Protein AF-A0A7J6RC20-F1 (afdb_monomer_lite)

Foldseek 3Di:
DDDDLPVNQDPPDPVSNLVCLVCLLVVLLPDQAAEDADELCQLLALSSLLSVLSNVVRDPLQRYAYEHPLVVVLVVLLVVLLVVLVVLVVVCVVVVDPVSLVVSVVSVVVS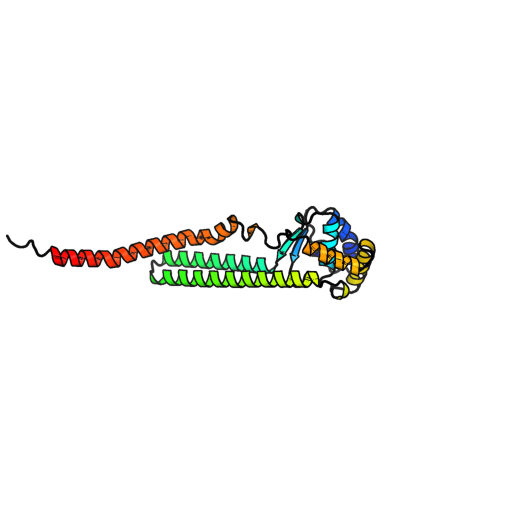VVVSVVSVVVVVVSVVSSLVCLQVRALVSHDYPDPVSSVSSQVVCCVPQVHSVSSSVSSSVSVVVSPVNPNPPCCCVPPVVVCVSCVVCVVSVVVVVVVVVVVVCCVPVVVVVVVVCVVPVPPPPDD

Secondary structure (DSSP, 8-state):
----HHHHS-SS-HHHHHHHHHHHHHHHHT-S-EEEEE-GGGGGBHHHHHHHHHHTTTS-GGGEEEEEHHHHHHHHHHHHHHHHHHHHHHHHHHHT-TTHHHHHHHHHHHHHHHHHHHHHH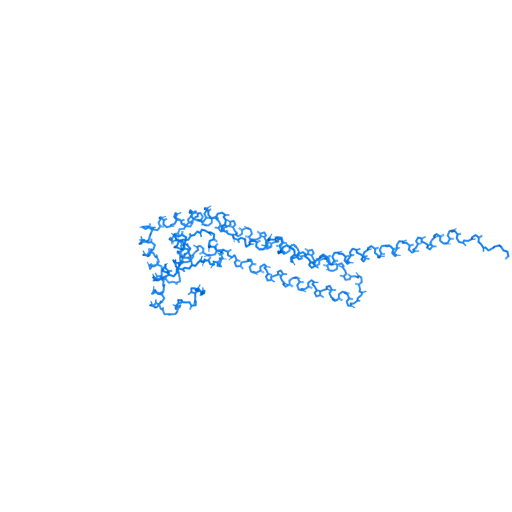HHHHHHHHHHHHTT--TTT-B-SSHHHHHHHHHHHHHHHSSHHHHHHHHHHHHHH-TTS-SS-TTTTSHHHHHHHHTTHHHHHHHHHHHHHHHHHHHHHHHHHHHHHHHHGGG----

Radius of gyration: 29.91 Å; chains: 1; bounding box: 82×34×93 Å

InterPro domains:
  IPR035897 Toll/interleukin-1 receptor homology (TIR) domain superfamily [G3DSA:3.40.50.10140] (5-91)
  IPR035897 Toll/interleukin-1 receptor homology (TIR) domain superfamily [SSF52200] (7-72)

Structure (mmCIF, N/CA/C/O backbone):
data_AF-A0A7J6RC20-F1
#
_entry.id   AF-A0A7J6RC20-F1
#
loop_
_atom_site.group_PDB
_atom_site.id
_atom_site.type_symbol
_atom_site.label_atom_id
_atom_site.label_alt_id
_atom_site.label_comp_id
_atom_site.label_asym_id
_atom_site.label_entity_id
_atom_site.label_seq_id
_atom_site.pdbx_PDB_ins_code
_atom_site.Cartn_x
_atom_site.Cartn_y
_atom_site.Cartn_z
_atom_site.occupancy
_atom_site.B_iso_or_equiv
_atom_site.auth_seq_id
_atom_site.auth_comp_id
_atom_site.auth_asym_id
_atom_site.auth_atom_id
_atom_site.pdbx_PDB_model_num
ATOM 1 N N . MET A 1 1 ? -0.520 -18.921 -6.380 1.00 72.94 1 MET A N 1
ATOM 2 C CA . MET A 1 1 ? 0.912 -18.735 -6.050 1.00 72.94 1 MET A CA 1
ATOM 3 C C . MET A 1 1 ? 1.132 -17.253 -5.791 1.00 72.94 1 MET A C 1
ATOM 5 O O . MET A 1 1 ? 0.444 -16.466 -6.423 1.00 72.94 1 MET A O 1
ATOM 9 N N . VAL A 1 2 ? 2.003 -16.866 -4.856 1.00 87.06 2 VAL A N 1
ATOM 10 C CA . VAL A 1 2 ? 2.311 -15.449 -4.586 1.00 87.06 2 VAL A CA 1
ATOM 11 C C . VAL A 1 2 ? 3.780 -15.218 -4.911 1.00 87.06 2 VAL A C 1
ATOM 13 O O . VAL A 1 2 ? 4.631 -15.950 -4.409 1.00 87.06 2 VAL A O 1
ATOM 16 N N . PHE A 1 3 ? 4.060 -14.229 -5.756 1.00 89.88 3 PHE A N 1
ATOM 17 C CA . PHE A 1 3 ? 5.412 -13.745 -6.011 1.00 89.88 3 PHE A CA 1
ATOM 18 C C . PHE A 1 3 ? 5.689 -12.568 -5.078 1.00 89.88 3 PHE A C 1
ATOM 20 O O . PHE A 1 3 ? 4.912 -11.615 -5.032 1.00 89.88 3 PHE A O 1
ATOM 27 N N . LEU A 1 4 ? 6.783 -12.650 -4.327 1.00 90.81 4 LEU A N 1
ATOM 28 C CA . LEU A 1 4 ? 7.244 -11.579 -3.455 1.00 90.81 4 LEU A CA 1
ATOM 29 C C . LEU A 1 4 ? 8.684 -11.255 -3.839 1.00 90.81 4 LEU A C 1
ATOM 31 O O . LEU A 1 4 ? 9.571 -12.086 -3.649 1.00 90.81 4 LEU A O 1
ATOM 35 N N . ASP A 1 5 ? 8.897 -10.061 -4.383 1.00 89.75 5 ASP A N 1
ATOM 36 C CA . ASP A 1 5 ? 10.169 -9.563 -4.920 1.00 89.75 5 ASP A CA 1
ATOM 37 C C . ASP A 1 5 ? 11.385 -9.899 -4.036 1.00 89.75 5 ASP A C 1
ATOM 39 O O . ASP A 1 5 ? 12.349 -10.515 -4.496 1.00 89.75 5 ASP A O 1
ATOM 43 N N . ILE A 1 6 ? 11.310 -9.584 -2.743 1.00 89.12 6 ILE A N 1
ATOM 44 C CA . ILE A 1 6 ? 12.391 -9.768 -1.774 1.00 89.12 6 ILE A CA 1
ATOM 45 C C . ILE A 1 6 ? 12.704 -11.245 -1.496 1.00 89.12 6 ILE A C 1
ATOM 47 O O . ILE A 1 6 ? 13.823 -11.573 -1.104 1.00 89.12 6 ILE A O 1
ATOM 51 N N . CYS A 1 7 ? 11.738 -12.139 -1.709 1.00 91.12 7 CYS A N 1
ATOM 52 C CA . CYS A 1 7 ? 11.889 -13.576 -1.488 1.00 91.12 7 CYS A CA 1
ATOM 53 C C . CYS A 1 7 ? 12.236 -14.340 -2.768 1.00 91.12 7 CYS A C 1
ATOM 55 O O . CYS A 1 7 ? 12.920 -15.358 -2.702 1.00 91.12 7 CYS A O 1
ATOM 57 N N . CYS A 1 8 ? 11.753 -13.877 -3.920 1.00 91.62 8 CYS A N 1
ATOM 58 C CA . CYS A 1 8 ? 11.883 -14.579 -5.192 1.00 91.62 8 CYS A CA 1
ATOM 59 C C . CYS A 1 8 ? 13.102 -14.127 -6.003 1.00 91.62 8 CYS A C 1
ATOM 61 O O . CYS A 1 8 ? 13.579 -14.886 -6.843 1.00 91.62 8 CYS A O 1
ATOM 63 N N . ILE A 1 9 ? 13.624 -12.921 -5.757 1.00 92.00 9 ILE A N 1
ATOM 64 C CA . ILE A 1 9 ? 14.827 -12.415 -6.421 1.00 92.00 9 ILE A CA 1
ATOM 65 C C . ILE A 1 9 ? 15.988 -12.427 -5.419 1.00 92.00 9 ILE A C 1
ATOM 67 O O . ILE A 1 9 ? 15.887 -11.788 -4.366 1.00 92.00 9 ILE A O 1
ATOM 71 N N . PRO A 1 10 ? 17.103 -13.125 -5.716 1.00 93.06 10 PRO A N 1
ATOM 72 C CA . PRO A 1 10 ? 18.271 -13.146 -4.843 1.00 93.06 10 PRO A CA 1
ATOM 73 C C . PRO A 1 10 ? 18.791 -11.732 -4.570 1.00 93.06 10 PRO A C 1
ATOM 75 O O . PRO A 1 10 ? 19.245 -11.041 -5.472 1.00 93.06 10 PRO A O 1
ATOM 78 N N . GLN A 1 11 ? 18.739 -11.290 -3.312 1.00 90.62 11 GLN A N 1
ATOM 79 C CA . GLN A 1 11 ? 19.132 -9.920 -2.945 1.00 90.62 11 GLN A CA 1
ATOM 80 C C . GLN A 1 11 ? 20.646 -9.750 -2.756 1.00 90.62 11 GLN A C 1
ATOM 82 O O . GLN A 1 11 ? 21.155 -8.634 -2.834 1.00 90.62 11 GLN A O 1
ATOM 87 N N . LYS A 1 12 ? 21.361 -10.848 -2.472 1.00 93.44 12 LYS A N 1
ATOM 88 C CA . LYS A 1 12 ? 22.797 -10.844 -2.135 1.00 93.44 12 LYS A CA 1
ATOM 89 C C . LYS A 1 12 ? 23.712 -11.156 -3.318 1.00 93.44 12 LYS A C 1
ATOM 91 O O . LYS A 1 12 ? 24.868 -10.753 -3.292 1.00 93.44 12 LYS A O 1
ATOM 96 N N . ASP A 1 13 ? 23.209 -11.875 -4.317 1.00 94.75 13 ASP A N 1
ATOM 97 C CA . ASP A 1 13 ? 23.959 -12.201 -5.528 1.00 94.75 13 ASP A CA 1
ATOM 98 C C . ASP A 1 13 ? 23.614 -11.171 -6.614 1.00 94.75 13 ASP A C 1
ATOM 100 O O . ASP A 1 13 ? 22.495 -11.199 -7.132 1.00 94.75 13 ASP A O 1
ATOM 104 N N . PRO A 1 14 ? 24.534 -10.255 -6.965 1.00 92.38 14 PRO A N 1
ATOM 105 C CA . PRO A 1 14 ? 24.253 -9.197 -7.927 1.00 92.38 14 PRO A CA 1
ATOM 106 C C . PRO A 1 14 ? 23.940 -9.736 -9.328 1.00 92.38 14 PRO A C 1
ATOM 108 O O . PRO A 1 14 ? 23.128 -9.142 -10.031 1.00 92.38 14 PRO A O 1
ATOM 111 N N . VAL A 1 15 ? 24.528 -10.863 -9.741 1.00 94.44 15 VAL A N 1
ATOM 112 C CA . VAL A 1 15 ? 24.302 -11.427 -11.081 1.00 94.44 15 VAL A CA 1
ATOM 113 C C . VAL A 1 15 ? 22.915 -12.056 -11.149 1.00 94.44 15 VAL A C 1
ATOM 115 O O . VAL A 1 15 ? 22.134 -11.747 -12.052 1.00 94.44 15 VAL A O 1
ATOM 118 N N . ALA A 1 16 ? 22.566 -12.877 -10.156 1.00 94.81 16 ALA A N 1
ATOM 119 C CA . ALA A 1 16 ? 21.240 -13.481 -10.083 1.00 94.81 16 ALA A CA 1
ATOM 120 C C . ALA A 1 16 ? 20.136 -12.432 -9.861 1.00 94.81 16 ALA A C 1
ATOM 122 O O . ALA A 1 16 ? 19.037 -12.571 -10.401 1.00 94.81 16 ALA A O 1
ATOM 123 N N . LYS A 1 17 ? 20.431 -11.349 -9.130 1.00 94.38 17 LYS A N 1
ATOM 124 C CA . LYS A 1 17 ? 19.527 -10.207 -8.962 1.00 94.38 17 LYS A CA 1
ATOM 125 C C . LYS A 1 17 ? 19.202 -9.542 -10.295 1.00 94.38 17 LYS A C 1
ATOM 127 O O . LYS A 1 17 ? 18.028 -9.364 -10.611 1.00 94.38 17 LYS A O 1
ATOM 132 N N . LEU A 1 18 ? 20.223 -9.212 -11.089 1.00 92.94 18 LEU A N 1
ATOM 133 C CA . LEU A 1 18 ? 20.051 -8.589 -12.406 1.00 92.94 18 LEU A CA 1
ATOM 134 C C . LEU A 1 18 ? 19.266 -9.492 -13.363 1.00 92.94 18 LEU A C 1
ATOM 136 O O . LEU A 1 18 ? 18.392 -9.012 -14.087 1.00 92.94 18 LEU A O 1
ATOM 140 N N . TYR A 1 19 ? 19.524 -10.801 -13.324 1.00 93.62 19 TYR A N 1
ATOM 141 C CA . TYR A 1 19 ? 18.733 -11.779 -14.067 1.00 93.62 19 TYR A CA 1
ATOM 142 C C . TYR A 1 19 ? 17.265 -11.808 -13.605 1.00 93.62 19 TYR A C 1
ATOM 144 O O . TYR A 1 19 ? 16.354 -11.855 -14.425 1.00 93.62 19 TYR A O 1
ATOM 152 N N . GLY A 1 20 ? 17.012 -11.715 -12.297 1.00 92.94 20 GLY A N 1
ATOM 153 C CA . GLY A 1 20 ? 15.657 -11.596 -11.757 1.00 92.94 20 GLY A CA 1
ATOM 154 C C . GLY A 1 20 ? 14.935 -10.328 -12.227 1.00 92.94 20 GLY A C 1
ATOM 155 O O . GLY A 1 20 ? 13.786 -10.402 -12.658 1.00 92.94 20 GLY A O 1
ATOM 156 N N . ILE A 1 21 ? 15.618 -9.178 -12.212 1.00 92.31 21 ILE A N 1
ATOM 157 C CA . ILE A 1 21 ? 15.069 -7.889 -12.670 1.00 92.31 21 ILE A CA 1
ATOM 158 C C . ILE A 1 21 ? 14.700 -7.943 -14.155 1.00 92.31 21 ILE A C 1
ATOM 160 O O . ILE A 1 21 ? 13.622 -7.484 -14.531 1.00 92.31 21 ILE A O 1
ATOM 164 N N . SER A 1 22 ? 15.553 -8.524 -15.004 1.00 91.44 22 SER A N 1
ATOM 165 C CA . SER A 1 22 ? 15.273 -8.614 -16.445 1.00 91.44 22 SER A CA 1
ATOM 166 C C . SER A 1 22 ? 14.049 -9.482 -16.757 1.00 91.44 22 SER A C 1
ATOM 168 O O . SER A 1 22 ? 13.363 -9.249 -17.750 1.00 91.44 22 SER A O 1
ATOM 170 N N . LYS A 1 23 ? 13.723 -10.434 -15.874 1.00 93.31 23 LYS A N 1
ATOM 171 C CA . LYS A 1 23 ? 12.557 -11.322 -15.975 1.00 93.31 23 LYS A CA 1
ATOM 172 C C . LYS A 1 23 ? 11.302 -10.814 -15.278 1.00 93.31 23 LYS A C 1
ATOM 174 O O . LYS A 1 23 ? 10.230 -11.387 -15.452 1.00 93.31 23 LYS A O 1
ATOM 179 N N . LEU A 1 24 ? 11.392 -9.710 -14.545 1.00 92.31 24 LEU A N 1
ATOM 180 C CA . LEU A 1 24 ? 10.290 -9.171 -13.751 1.00 92.31 24 LEU A CA 1
ATOM 181 C C . LEU A 1 24 ? 9.041 -8.861 -14.588 1.00 92.31 24 LEU A C 1
ATOM 183 O O . LEU A 1 24 ? 7.926 -9.154 -14.167 1.00 92.31 24 LEU A O 1
ATOM 187 N N . ALA A 1 25 ? 9.220 -8.337 -15.803 1.00 92.06 25 ALA A N 1
ATOM 188 C CA . ALA A 1 25 ? 8.105 -8.045 -16.701 1.00 92.06 25 ALA A CA 1
ATOM 189 C C . ALA A 1 25 ? 7.336 -9.308 -17.132 1.00 92.06 25 ALA A C 1
ATOM 191 O O . ALA A 1 25 ? 6.114 -9.266 -17.266 1.00 92.06 25 ALA A O 1
ATOM 192 N N . GLU A 1 26 ? 8.033 -10.435 -17.311 1.00 92.88 26 GLU A N 1
ATOM 193 C CA . GLU A 1 26 ? 7.414 -11.719 -17.659 1.00 92.88 26 GLU A CA 1
ATOM 194 C C . GLU A 1 26 ? 6.561 -12.243 -16.496 1.00 92.88 26 GLU A C 1
ATOM 196 O O . GLU A 1 26 ? 5.427 -12.665 -16.716 1.00 92.88 26 GLU A O 1
ATOM 201 N N . TYR A 1 27 ? 7.057 -12.136 -15.258 1.00 92.62 27 TYR A N 1
ATOM 202 C CA . TYR A 1 27 ? 6.298 -12.510 -14.058 1.00 92.62 27 TYR A CA 1
ATOM 203 C C . TYR A 1 27 ? 5.051 -11.648 -13.858 1.00 92.62 27 TYR A C 1
ATOM 205 O O . TYR A 1 27 ? 3.969 -12.174 -13.596 1.00 92.62 27 TYR A O 1
ATOM 213 N N . LEU A 1 28 ? 5.180 -10.329 -14.007 1.00 94.56 28 LEU A N 1
ATOM 214 C CA . LEU A 1 28 ? 4.052 -9.408 -13.858 1.00 94.56 28 LEU A CA 1
ATOM 215 C C . LEU A 1 28 ? 2.970 -9.663 -14.907 1.00 94.56 28 LEU A C 1
ATOM 217 O O . LEU A 1 28 ? 1.792 -9.588 -14.586 1.00 94.56 28 LEU A O 1
ATOM 221 N N . ARG A 1 29 ? 3.357 -10.020 -16.136 1.00 94.19 29 ARG A N 1
ATOM 222 C CA . ARG A 1 29 ? 2.421 -10.306 -17.230 1.00 94.19 29 ARG A CA 1
ATOM 223 C C . ARG A 1 29 ? 1.525 -11.524 -16.971 1.00 94.19 29 ARG A C 1
ATOM 225 O O . ARG A 1 29 ? 0.430 -11.578 -17.516 1.00 94.19 29 ARG A O 1
ATOM 232 N N . VAL A 1 30 ? 1.991 -12.506 -16.201 1.00 94.62 30 VAL A N 1
ATOM 233 C CA . VAL A 1 30 ? 1.223 -13.727 -15.881 1.00 94.62 30 VAL A CA 1
ATOM 234 C C . VAL A 1 30 ? 0.556 -13.673 -14.503 1.00 94.62 30 VAL A C 1
ATOM 236 O O . VAL A 1 30 ? 0.007 -14.674 -14.051 1.00 94.62 30 VAL A O 1
ATOM 239 N N . SER A 1 31 ? 0.642 -12.538 -13.806 1.00 95.00 31 SER A N 1
ATOM 240 C CA . SER A 1 31 ? 0.102 -12.371 -12.456 1.00 95.00 31 SER A CA 1
ATOM 241 C C . SER A 1 31 ? -1.325 -11.832 -12.499 1.00 95.00 31 SER A C 1
ATOM 243 O O . SER A 1 31 ? -1.548 -10.774 -13.061 1.00 95.00 31 SER A O 1
ATOM 245 N N . ASP A 1 32 ? -2.275 -12.477 -11.819 1.00 94.62 32 ASP A N 1
ATOM 246 C CA . ASP A 1 32 ? -3.675 -12.016 -11.828 1.00 94.62 32 ASP A CA 1
ATOM 247 C C . ASP A 1 32 ? -3.881 -10.660 -11.130 1.00 94.62 32 ASP A C 1
ATOM 249 O O . ASP A 1 32 ? -4.822 -9.932 -11.436 1.00 94.62 32 ASP A O 1
ATOM 253 N N . LYS A 1 33 ? -3.059 -10.351 -10.116 1.00 93.06 33 LYS A N 1
ATOM 254 C CA . LYS A 1 33 ? -3.185 -9.156 -9.267 1.00 93.06 33 LYS A CA 1
ATOM 255 C C . LYS A 1 33 ? -1.830 -8.662 -8.787 1.00 93.06 33 LYS A C 1
ATOM 257 O O . LYS A 1 33 ? -0.932 -9.463 -8.528 1.00 93.06 33 LYS A O 1
ATOM 262 N N . LEU A 1 34 ? -1.740 -7.357 -8.541 1.00 92.56 34 LEU A N 1
ATOM 263 C CA . LEU A 1 34 ? -0.569 -6.709 -7.956 1.00 92.56 34 LEU A CA 1
ATOM 264 C C . LEU A 1 34 ? -0.929 -6.053 -6.617 1.00 92.56 34 LEU A C 1
ATOM 266 O O . LEU A 1 34 ? -1.642 -5.053 -6.569 1.00 92.56 34 LEU A O 1
ATOM 270 N N . LEU A 1 35 ? -0.417 -6.605 -5.514 1.00 91.38 35 LEU A N 1
ATOM 271 C CA . LEU A 1 35 ? -0.540 -6.011 -4.181 1.00 91.38 35 LEU A CA 1
ATOM 272 C C . LEU A 1 35 ? 0.688 -5.148 -3.882 1.00 91.38 35 LEU A C 1
ATOM 274 O O . LEU A 1 35 ? 1.797 -5.662 -3.772 1.00 91.38 35 LEU A O 1
ATOM 278 N N . ILE A 1 36 ? 0.482 -3.852 -3.674 1.00 89.69 36 ILE A N 1
ATOM 279 C CA . ILE A 1 36 ? 1.543 -2.906 -3.337 1.00 89.69 36 ILE A CA 1
ATOM 280 C C . ILE A 1 36 ? 1.357 -2.428 -1.906 1.00 89.69 36 ILE A C 1
ATOM 282 O O . ILE A 1 36 ? 0.386 -1.745 -1.573 1.00 89.69 36 ILE A O 1
ATOM 286 N N . LEU A 1 37 ? 2.353 -2.722 -1.076 1.00 88.38 37 LEU A N 1
ATOM 287 C CA . LEU A 1 37 ? 2.510 -2.100 0.231 1.00 88.38 37 LEU A CA 1
ATOM 288 C C . LEU A 1 37 ? 3.295 -0.797 0.056 1.00 88.38 37 LEU A C 1
ATOM 290 O O . LEU A 1 37 ? 4.520 -0.812 -0.081 1.00 88.38 37 LEU A O 1
ATOM 294 N N . TRP A 1 38 ? 2.596 0.334 0.016 1.00 88.19 38 TRP A N 1
ATOM 295 C CA . TRP A 1 38 ? 3.236 1.619 -0.244 1.00 88.19 38 TRP A CA 1
ATOM 296 C C . TRP A 1 38 ? 3.497 2.399 1.048 1.00 88.19 38 TRP A C 1
ATOM 298 O O . TRP A 1 38 ? 2.754 2.343 2.031 1.00 88.19 38 TRP A O 1
ATOM 308 N N . SER A 1 39 ? 4.591 3.146 1.014 1.00 88.19 39 SER A N 1
ATOM 309 C CA . SER A 1 39 ? 5.018 4.137 1.996 1.00 88.19 39 SER A CA 1
ATOM 310 C C . SER A 1 39 ? 5.255 5.466 1.277 1.00 88.19 39 SER A C 1
ATOM 312 O O . SER A 1 39 ? 5.346 5.484 0.046 1.00 88.19 39 SER A O 1
ATOM 314 N N . PRO A 1 40 ? 5.399 6.596 1.990 1.00 84.12 40 PRO A N 1
ATOM 315 C CA . PRO A 1 40 ? 5.665 7.877 1.344 1.00 84.12 40 PRO A CA 1
ATOM 316 C C . PRO A 1 40 ? 6.851 7.842 0.365 1.00 84.12 40 PRO A C 1
ATOM 318 O O . PRO A 1 40 ? 6.795 8.501 -0.664 1.00 84.12 40 PRO A O 1
ATOM 321 N N . ASP A 1 41 ? 7.897 7.063 0.630 1.00 89.31 41 ASP A N 1
ATOM 322 C CA . ASP A 1 41 ? 9.080 6.874 -0.225 1.00 89.31 41 ASP A CA 1
ATOM 323 C C . ASP A 1 41 ? 8.886 5.888 -1.396 1.00 89.31 41 ASP A C 1
ATOM 325 O O . ASP A 1 41 ? 9.823 5.660 -2.154 1.00 89.31 41 ASP A O 1
ATOM 329 N N . TYR A 1 42 ? 7.696 5.311 -1.592 1.00 90.88 42 TYR A N 1
ATOM 330 C CA . TYR A 1 42 ? 7.428 4.357 -2.680 1.00 90.88 42 TYR A CA 1
ATOM 331 C C . TYR A 1 42 ? 7.804 4.915 -4.062 1.00 90.88 42 TYR A C 1
ATOM 333 O O . TYR A 1 42 ? 8.469 4.242 -4.844 1.00 90.88 42 TYR A O 1
ATOM 341 N N . LEU A 1 43 ? 7.454 6.177 -4.334 1.00 91.12 43 LEU A N 1
ATOM 342 C CA . LEU A 1 43 ? 7.777 6.848 -5.601 1.00 91.12 43 LEU A CA 1
ATOM 343 C C . LEU A 1 43 ? 9.263 7.189 -5.753 1.00 91.12 43 LEU A C 1
ATOM 345 O O . LEU A 1 43 ? 9.693 7.530 -6.850 1.00 91.12 43 LEU A O 1
ATOM 349 N N . ASP A 1 44 ? 10.047 7.098 -4.677 1.00 93.25 44 ASP A N 1
ATOM 350 C CA . ASP A 1 44 ? 11.496 7.260 -4.759 1.00 93.25 44 ASP A CA 1
ATOM 351 C C . ASP A 1 44 ? 12.184 5.968 -5.182 1.00 93.25 44 ASP A C 1
ATOM 353 O O . ASP A 1 44 ? 13.386 5.992 -5.391 1.00 93.25 44 ASP A O 1
ATOM 357 N N . ARG A 1 45 ? 11.484 4.835 -5.272 1.00 94.00 45 ARG A N 1
ATOM 358 C CA . ARG A 1 45 ? 12.076 3.547 -5.643 1.00 94.00 45 ARG A CA 1
ATOM 359 C C . ARG A 1 45 ? 11.747 3.251 -7.099 1.00 94.00 45 ARG A C 1
ATOM 361 O O . ARG A 1 45 ? 10.627 2.850 -7.410 1.00 94.00 45 ARG A O 1
ATOM 368 N N . LEU A 1 46 ? 12.725 3.432 -7.992 1.00 95.25 46 LEU A N 1
ATOM 369 C CA . LEU A 1 46 ? 12.510 3.286 -9.440 1.00 95.25 46 LEU A CA 1
ATOM 370 C C . LEU A 1 46 ? 11.980 1.895 -9.802 1.00 95.25 46 LEU A C 1
ATOM 372 O O . LEU A 1 46 ? 11.073 1.780 -10.619 1.00 95.25 46 LEU A O 1
ATOM 376 N N . TRP A 1 47 ? 12.511 0.862 -9.144 1.00 94.50 47 TRP A N 1
ATOM 377 C CA . TRP A 1 47 ? 12.051 -0.518 -9.279 1.00 94.50 47 TRP A CA 1
ATOM 378 C C . TRP A 1 47 ? 10.544 -0.637 -9.036 1.00 94.50 47 TRP A C 1
ATOM 380 O O . TRP A 1 47 ? 9.820 -1.144 -9.886 1.00 94.50 47 TRP A O 1
ATOM 390 N N . CYS A 1 48 ? 10.057 -0.145 -7.897 1.00 93.06 48 CYS A N 1
ATOM 391 C CA . CYS A 1 48 ? 8.654 -0.289 -7.522 1.00 93.06 48 CYS A CA 1
ATOM 392 C C . CYS A 1 48 ? 7.725 0.421 -8.518 1.00 93.06 48 CYS A C 1
ATOM 394 O O . CYS A 1 48 ? 6.688 -0.109 -8.910 1.00 93.06 48 CYS A O 1
ATOM 396 N N . VAL A 1 49 ? 8.115 1.618 -8.969 1.00 93.81 49 VAL A N 1
ATOM 397 C CA . VAL A 1 49 ? 7.348 2.369 -9.973 1.00 93.81 49 VAL A CA 1
ATOM 398 C C . VAL A 1 49 ? 7.353 1.652 -11.326 1.00 93.81 49 VAL A C 1
ATOM 400 O O . VAL A 1 49 ? 6.334 1.633 -12.016 1.00 93.81 49 VAL A O 1
ATOM 403 N N . TYR A 1 50 ? 8.479 1.041 -11.693 1.00 94.94 50 TYR A N 1
ATOM 404 C CA . TYR A 1 50 ? 8.603 0.221 -12.891 1.00 94.94 50 TYR A CA 1
ATOM 405 C C . TYR A 1 50 ? 7.671 -0.996 -12.855 1.00 94.94 50 TYR A C 1
ATOM 407 O O . TYR A 1 50 ? 6.948 -1.210 -13.824 1.00 94.94 50 TYR A O 1
ATOM 415 N N . GLU A 1 51 ? 7.619 -1.740 -11.746 1.00 94.44 51 GLU A N 1
ATOM 416 C CA . GLU A 1 51 ? 6.722 -2.897 -11.589 1.00 94.44 51 GLU A CA 1
ATOM 417 C C . GLU A 1 51 ? 5.266 -2.531 -11.845 1.00 94.44 51 GLU A C 1
ATOM 419 O O . GLU A 1 51 ? 4.586 -3.162 -12.651 1.00 94.44 51 GLU A O 1
ATOM 424 N N . LEU A 1 52 ? 4.800 -1.470 -11.191 1.00 92.38 52 LEU A N 1
ATOM 425 C CA . LEU A 1 52 ? 3.429 -1.019 -11.348 1.00 92.38 52 LEU A CA 1
ATOM 426 C C . LEU A 1 52 ? 3.129 -0.589 -12.786 1.00 92.38 52 LEU A C 1
ATOM 428 O O . LEU A 1 52 ? 2.107 -0.981 -13.345 1.00 92.38 52 LEU A O 1
ATOM 432 N N . ALA A 1 53 ? 4.016 0.202 -13.392 1.00 92.75 53 ALA A N 1
ATOM 433 C CA . ALA A 1 53 ? 3.828 0.663 -14.760 1.00 92.75 53 ALA A CA 1
ATOM 434 C C . ALA A 1 53 ? 3.773 -0.515 -15.743 1.00 92.75 53 ALA A C 1
ATOM 436 O O . ALA A 1 53 ? 2.915 -0.544 -16.618 1.00 92.75 53 ALA A O 1
ATOM 437 N N . VAL A 1 54 ? 4.652 -1.510 -15.582 1.00 93.75 54 VAL A N 1
ATOM 438 C CA . VAL A 1 54 ? 4.670 -2.719 -16.417 1.00 93.75 54 VAL A CA 1
ATOM 439 C C . VAL A 1 54 ? 3.411 -3.557 -16.224 1.00 93.75 54 VAL A C 1
ATOM 441 O O . VAL A 1 54 ? 2.824 -3.995 -17.212 1.00 93.75 54 VAL A O 1
ATOM 444 N N . PHE A 1 55 ? 2.967 -3.747 -14.982 1.00 93.88 55 PHE A N 1
ATOM 445 C CA . PHE A 1 55 ? 1.746 -4.491 -14.684 1.00 93.88 55 PHE A CA 1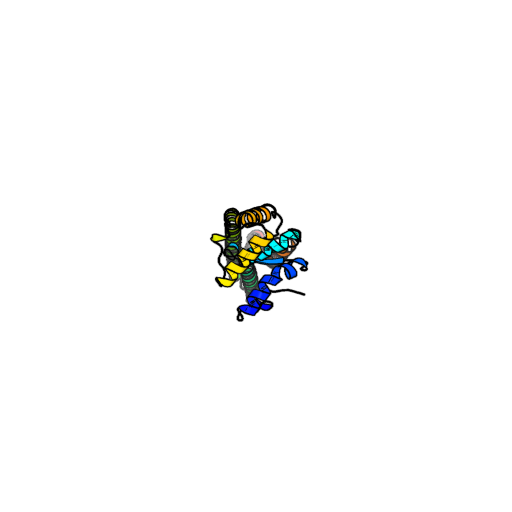
ATOM 446 C C . PHE A 1 55 ? 0.526 -3.865 -15.374 1.00 93.88 55 PHE A C 1
ATOM 448 O O . PHE A 1 55 ? -0.174 -4.545 -16.126 1.00 93.88 55 PHE A O 1
ATOM 455 N N . LEU A 1 56 ? 0.352 -2.547 -15.235 1.00 91.44 56 LEU A N 1
ATOM 456 C CA . LEU A 1 56 ? -0.756 -1.783 -15.823 1.00 91.44 56 LEU A CA 1
ATOM 457 C C . LEU A 1 56 ? -0.732 -1.693 -17.358 1.00 91.44 56 LEU A C 1
ATOM 459 O O . LEU A 1 56 ? -1.703 -1.250 -17.960 1.00 91.44 56 LEU A O 1
ATOM 463 N N . ARG A 1 57 ? 0.343 -2.124 -18.030 1.00 91.06 57 ARG A N 1
ATOM 464 C CA . ARG A 1 57 ? 0.330 -2.267 -19.499 1.00 91.06 57 ARG A CA 1
ATOM 465 C C . ARG A 1 57 ? -0.460 -3.478 -19.980 1.00 91.06 57 ARG A C 1
ATOM 467 O O . ARG A 1 57 ? -0.792 -3.547 -21.159 1.00 91.06 57 ARG A O 1
ATOM 474 N N . THR A 1 58 ? -0.658 -4.461 -19.108 1.00 92.44 58 THR A N 1
ATOM 475 C CA . THR A 1 58 ? -1.255 -5.760 -19.457 1.00 92.44 58 THR A CA 1
ATOM 476 C C . THR A 1 58 ? -2.483 -6.100 -18.618 1.00 92.44 58 THR A C 1
ATOM 478 O O . THR A 1 58 ? -3.176 -7.055 -18.951 1.00 92.44 58 THR A O 1
ATOM 481 N N . HIS A 1 59 ? -2.773 -5.303 -17.588 1.00 92.50 59 HIS A N 1
ATOM 482 C CA . HIS A 1 59 ? -3.856 -5.516 -16.632 1.00 92.50 59 HIS A CA 1
ATOM 483 C C . HIS A 1 59 ? -4.657 -4.237 -16.415 1.00 92.50 59 HIS A C 1
ATOM 485 O O . HIS A 1 59 ? -4.166 -3.133 -16.666 1.00 92.50 59 HIS A O 1
ATOM 491 N N . ASP A 1 60 ? -5.870 -4.397 -15.894 1.00 89.50 60 ASP A N 1
ATOM 492 C CA . ASP A 1 60 ? -6.724 -3.279 -15.523 1.00 89.50 60 ASP A CA 1
ATOM 493 C C . ASP A 1 60 ? -6.299 -2.690 -14.167 1.00 89.50 60 ASP A C 1
ATOM 495 O O . ASP A 1 60 ? -5.773 -3.370 -13.284 1.00 89.50 60 ASP A O 1
ATOM 499 N N . GLU A 1 61 ? -6.621 -1.416 -13.941 1.00 85.00 61 GLU A N 1
ATOM 500 C CA . GLU A 1 61 ? -6.339 -0.722 -12.674 1.00 85.00 61 GLU A CA 1
ATOM 501 C C . GLU A 1 61 ? -6.989 -1.403 -11.456 1.00 85.00 61 GLU A C 1
ATOM 503 O O . GLU A 1 61 ? -6.454 -1.355 -10.347 1.00 85.00 61 GLU A O 1
ATOM 508 N N . LYS A 1 62 ? -8.119 -2.091 -11.662 1.00 84.44 62 LYS A N 1
ATOM 509 C CA . LYS A 1 62 ? -8.854 -2.834 -10.624 1.00 84.44 62 LYS A CA 1
ATOM 510 C C . LYS A 1 62 ? -8.070 -4.025 -10.054 1.00 84.44 62 LYS A C 1
ATOM 512 O O . LYS A 1 62 ? -8.389 -4.496 -8.959 1.00 84.44 62 LYS A O 1
ATOM 517 N N . ASP A 1 63 ? -7.068 -4.506 -10.789 1.00 89.81 63 ASP A N 1
ATOM 518 C CA . ASP A 1 63 ? -6.232 -5.643 -10.405 1.00 89.81 63 ASP A CA 1
ATOM 519 C C . ASP A 1 63 ? -5.043 -5.205 -9.530 1.00 89.81 63 ASP A C 1
ATOM 521 O O . ASP A 1 63 ? -4.334 -6.041 -8.960 1.00 89.81 63 ASP A O 1
ATOM 525 N N . VAL A 1 64 ? -4.867 -3.890 -9.347 1.00 88.81 64 VAL A N 1
ATOM 526 C CA . VAL A 1 64 ? -3.895 -3.299 -8.426 1.00 88.81 64 VAL A CA 1
ATOM 527 C C . VAL A 1 64 ? -4.547 -3.001 -7.077 1.00 88.81 64 VAL A C 1
ATOM 529 O O . VAL A 1 64 ? -5.522 -2.258 -6.961 1.00 88.81 64 VAL A O 1
ATOM 532 N N . VAL A 1 65 ? -3.957 -3.537 -6.010 1.00 86.38 65 VAL A N 1
ATOM 533 C CA . VAL A 1 65 ? -4.373 -3.290 -4.628 1.00 86.38 65 VAL A CA 1
ATOM 534 C C . VAL A 1 65 ? -3.288 -2.496 -3.916 1.00 86.38 65 VAL A C 1
ATOM 536 O O . VAL A 1 65 ? -2.186 -2.989 -3.697 1.00 86.38 65 VAL A O 1
ATOM 539 N N . LEU A 1 66 ? -3.607 -1.268 -3.513 1.00 84.62 66 LEU A N 1
ATOM 540 C CA . LEU A 1 66 ? -2.689 -0.393 -2.788 1.00 84.62 66 LEU A CA 1
ATOM 541 C C . LEU A 1 66 ? -3.005 -0.411 -1.295 1.00 84.62 66 LEU A C 1
ATOM 543 O O . LEU A 1 66 ? -4.088 -0.012 -0.872 1.00 84.62 66 LEU A O 1
ATOM 547 N N . VAL A 1 67 ? -2.038 -0.806 -0.474 1.00 84.38 67 VAL A N 1
ATOM 548 C CA . VAL A 1 67 ? -2.162 -0.793 0.985 1.00 84.38 67 VAL A CA 1
ATOM 549 C C . VAL A 1 67 ? -1.102 0.133 1.560 1.00 84.38 67 VAL A C 1
ATOM 551 O O . VAL A 1 67 ? 0.093 -0.119 1.439 1.00 84.38 67 VAL A O 1
ATOM 554 N N . ASN A 1 68 ? -1.541 1.213 2.205 1.00 84.19 68 ASN A N 1
ATOM 555 C CA . ASN A 1 68 ? -0.630 2.091 2.934 1.00 84.19 68 ASN A CA 1
ATOM 556 C C . ASN A 1 68 ? -0.091 1.354 4.173 1.00 84.19 68 ASN A C 1
ATOM 558 O O . ASN A 1 68 ? -0.869 0.884 5.006 1.00 84.19 68 ASN A O 1
ATOM 562 N N . LEU A 1 69 ? 1.230 1.299 4.344 1.00 85.19 69 LEU A N 1
ATOM 563 C CA . LEU A 1 69 ? 1.862 0.713 5.532 1.00 85.19 69 LEU A CA 1
ATOM 564 C C . LEU A 1 69 ? 1.446 1.412 6.839 1.00 85.19 69 LEU A C 1
ATOM 566 O O . LEU A 1 69 ? 1.385 0.776 7.892 1.00 85.19 69 LEU A O 1
ATOM 570 N N . ASN A 1 70 ? 1.086 2.696 6.794 1.00 81.62 70 ASN A N 1
ATOM 571 C CA . ASN A 1 70 ? 0.560 3.405 7.960 1.00 81.62 70 ASN A CA 1
ATOM 572 C C . ASN A 1 70 ? -0.877 2.981 8.318 1.00 81.62 70 ASN A C 1
ATOM 574 O O . ASN A 1 70 ? -1.232 3.024 9.495 1.00 81.62 70 ASN A O 1
ATOM 578 N N . HIS A 1 71 ? -1.672 2.454 7.372 1.00 78.06 71 HIS A N 1
ATOM 579 C CA . HIS A 1 71 ? -2.958 1.828 7.712 1.00 78.06 71 HIS A CA 1
ATOM 580 C C . HIS A 1 71 ? -2.769 0.587 8.587 1.00 78.06 71 HIS A C 1
ATOM 582 O O . HIS A 1 71 ? -3.586 0.341 9.470 1.00 78.06 71 HIS A O 1
ATOM 588 N N . ILE A 1 72 ? -1.690 -0.176 8.390 1.00 80.06 72 ILE A N 1
ATOM 589 C CA . ILE A 1 72 ? -1.395 -1.352 9.220 1.00 80.06 72 ILE A CA 1
ATOM 590 C C . ILE A 1 72 ? -1.125 -0.912 10.663 1.00 80.06 72 ILE A C 1
ATOM 592 O O . ILE A 1 72 ? -1.696 -1.478 11.592 1.00 80.06 72 ILE A O 1
ATOM 596 N N . LYS A 1 73 ? -0.335 0.154 10.860 1.00 79.31 73 LYS A N 1
ATOM 597 C CA . LYS A 1 73 ? -0.085 0.737 12.192 1.00 79.31 73 LYS A CA 1
ATOM 598 C C . LYS A 1 73 ? -1.370 1.222 12.857 1.00 79.31 73 LYS A C 1
ATOM 600 O O . LYS A 1 73 ? -1.559 0.984 14.048 1.00 79.31 73 LYS A O 1
ATOM 605 N N . LEU A 1 74 ? -2.255 1.858 12.089 1.00 78.69 74 LEU A N 1
ATOM 606 C CA . LEU A 1 74 ? -3.568 2.282 12.567 1.00 78.69 74 LEU A CA 1
ATOM 607 C C . LEU A 1 74 ? -4.414 1.074 12.992 1.00 78.69 74 LEU A C 1
ATOM 609 O O . LEU A 1 74 ? -4.933 1.067 14.102 1.00 78.69 74 LEU A O 1
ATOM 613 N N . CYS A 1 75 ? -4.497 0.028 12.165 1.00 78.19 75 CYS A N 1
ATOM 614 C CA . CYS A 1 75 ? -5.247 -1.193 12.478 1.00 78.19 75 CYS A CA 1
ATOM 615 C C . CYS A 1 75 ? -4.720 -1.891 13.736 1.00 78.19 75 CYS A C 1
ATOM 617 O O . CYS A 1 75 ? -5.503 -2.252 14.608 1.00 78.19 75 CYS A O 1
ATOM 619 N N . VAL A 1 76 ? -3.401 -2.043 13.868 1.00 81.12 76 VAL A N 1
ATOM 620 C CA . VAL A 1 76 ? -2.790 -2.649 15.061 1.00 81.12 76 VAL A CA 1
ATOM 621 C C . VAL A 1 76 ? -3.059 -1.793 16.298 1.00 81.12 76 VAL A C 1
ATOM 623 O O . VAL A 1 76 ? -3.482 -2.322 17.324 1.00 81.12 76 VAL A O 1
ATOM 626 N N . SER A 1 77 ? -2.891 -0.471 16.194 1.00 78.94 77 SER A N 1
ATOM 627 C CA . SER A 1 77 ? -3.206 0.462 17.283 1.00 78.94 77 SER A CA 1
ATOM 628 C C . SER A 1 77 ? -4.666 0.342 17.715 1.00 78.94 77 SER A C 1
ATOM 630 O O . SER A 1 77 ? -4.945 0.225 18.902 1.00 78.94 77 SER A O 1
ATOM 632 N N . LEU A 1 78 ? -5.593 0.291 16.757 1.00 76.81 78 LEU A N 1
ATOM 633 C CA . LEU A 1 78 ? -7.022 0.082 16.983 1.00 76.81 78 LEU A CA 1
ATOM 634 C C . LEU A 1 78 ? -7.326 -1.244 17.682 1.00 76.81 78 LEU A C 1
ATOM 636 O O . LEU A 1 78 ? -8.108 -1.268 18.628 1.00 76.81 78 LEU A O 1
ATOM 640 N N . MET A 1 79 ? -6.706 -2.342 17.245 1.00 80.75 79 MET A N 1
ATOM 641 C CA . MET A 1 79 ? -6.901 -3.661 17.851 1.00 80.75 79 MET A CA 1
ATOM 642 C C . MET A 1 79 ? -6.412 -3.695 19.301 1.00 80.75 79 MET A C 1
ATOM 644 O O . MET A 1 79 ? -7.120 -4.199 20.172 1.00 80.75 79 MET A O 1
ATOM 648 N N . LEU A 1 80 ? -5.237 -3.122 19.580 1.00 80.81 80 LEU A N 1
ATOM 649 C CA . LEU A 1 80 ? -4.707 -3.014 20.943 1.00 80.81 80 LEU A CA 1
ATOM 650 C C . LEU A 1 80 ? -5.620 -2.156 21.823 1.00 80.81 80 LEU A C 1
ATOM 652 O O . LEU A 1 80 ? -5.964 -2.532 22.940 1.00 80.81 80 LEU A O 1
ATOM 656 N N . LEU A 1 81 ? -6.062 -1.020 21.300 1.00 77.06 81 LEU A N 1
ATOM 657 C CA . LEU A 1 81 ? -6.942 -0.083 21.985 1.00 77.06 81 LEU A CA 1
ATOM 658 C C . LEU A 1 81 ? -8.304 -0.704 22.324 1.00 77.06 81 LEU A C 1
ATOM 660 O O . LEU A 1 81 ? -8.803 -0.557 23.443 1.00 77.06 81 LEU A O 1
ATOM 664 N N . GLN A 1 82 ? -8.869 -1.459 21.383 1.00 76.31 82 GLN A N 1
ATOM 665 C CA . GLN A 1 82 ? -10.089 -2.234 21.572 1.00 76.31 82 GLN A CA 1
ATOM 666 C C . GLN A 1 82 ? -9.906 -3.309 22.648 1.00 76.31 82 GLN A C 1
ATOM 668 O O . GLN A 1 82 ? -10.762 -3.465 23.520 1.00 76.31 82 GLN A O 1
ATOM 673 N N . PHE A 1 83 ? -8.776 -4.017 22.621 1.00 82.12 83 PHE A N 1
ATOM 674 C CA . PHE A 1 83 ? -8.432 -5.027 23.616 1.00 82.12 83 PHE A CA 1
ATOM 675 C C . PHE A 1 83 ? -8.368 -4.433 25.031 1.00 82.12 83 PHE A C 1
ATOM 677 O O . PHE A 1 83 ? -9.030 -4.941 25.937 1.00 82.12 83 PHE A O 1
ATOM 684 N N . PHE A 1 84 ? -7.661 -3.313 25.223 1.00 79.19 84 PHE A N 1
ATOM 685 C CA . PHE A 1 84 ? -7.586 -2.639 26.525 1.00 79.19 84 PHE A CA 1
ATOM 686 C C . PHE A 1 84 ? -8.940 -2.092 26.991 1.00 79.19 84 PHE A C 1
ATOM 688 O O . PHE A 1 84 ? -9.243 -2.135 28.185 1.00 79.19 84 PHE A O 1
ATOM 695 N N . SER A 1 85 ? -9.780 -1.618 26.067 1.00 75.00 85 SER A N 1
ATOM 696 C CA . SER A 1 85 ? -11.131 -1.140 26.388 1.00 75.00 85 SER A CA 1
ATOM 697 C C . SER A 1 85 ? -12.015 -2.274 26.921 1.00 75.00 85 SER A C 1
ATOM 699 O O . SER A 1 85 ? -12.672 -2.115 27.949 1.00 75.00 85 SER A O 1
ATOM 701 N N . ILE A 1 86 ? -11.979 -3.444 26.271 1.00 77.88 86 ILE A N 1
ATOM 702 C CA . ILE A 1 86 ? -12.701 -4.646 26.717 1.00 77.88 86 ILE A CA 1
ATOM 703 C C . ILE A 1 86 ? -12.163 -5.130 28.066 1.00 77.88 86 ILE A C 1
ATOM 705 O O . ILE A 1 86 ? -12.947 -5.400 28.972 1.00 77.88 86 ILE A O 1
ATOM 709 N N . LEU A 1 87 ? -10.839 -5.193 28.235 1.00 82.38 87 LEU A N 1
ATOM 710 C CA . LEU A 1 87 ? -10.219 -5.581 29.502 1.00 82.38 87 LEU A CA 1
ATOM 711 C C . LEU A 1 87 ? -10.661 -4.664 30.650 1.00 82.38 87 LEU A C 1
ATOM 713 O O . LEU A 1 87 ? -11.037 -5.145 31.717 1.00 82.38 87 LEU A O 1
ATOM 717 N N . THR A 1 88 ? -10.670 -3.351 30.412 1.00 76.75 88 THR A N 1
ATOM 718 C CA . THR A 1 88 ? -11.134 -2.361 31.390 1.00 76.75 88 THR A CA 1
ATOM 719 C C . THR A 1 88 ? -12.590 -2.617 31.767 1.00 76.75 88 THR A C 1
ATOM 721 O O . THR A 1 88 ? -12.899 -2.680 32.952 1.00 76.75 88 THR A O 1
ATOM 724 N N . LEU A 1 89 ? -13.474 -2.852 30.792 1.00 75.88 89 LEU A N 1
ATOM 725 C CA . LEU A 1 89 ? -14.876 -3.191 31.052 1.00 75.88 89 LEU A CA 1
ATOM 726 C C . LEU A 1 89 ? -15.015 -4.466 31.900 1.00 75.88 89 LEU A C 1
ATOM 728 O O . LEU A 1 89 ? -15.754 -4.471 32.884 1.00 75.88 89 LEU A O 1
ATOM 732 N N . CYS A 1 90 ? -14.285 -5.531 31.567 1.00 81.38 90 CYS A N 1
ATOM 733 C CA . CYS A 1 90 ? -14.306 -6.778 32.334 1.00 81.38 90 CYS A CA 1
ATOM 734 C C . CYS A 1 90 ? -13.890 -6.554 33.796 1.00 81.38 90 CYS A C 1
ATOM 736 O O . CYS A 1 90 ? -14.557 -7.043 34.709 1.00 81.38 90 CYS A O 1
ATOM 738 N N . LEU A 1 91 ? -12.836 -5.766 34.034 1.00 81.25 91 LEU A N 1
ATOM 739 C CA . LEU A 1 91 ? -12.384 -5.415 35.384 1.00 81.25 91 LEU A CA 1
ATOM 740 C C . LEU A 1 91 ? -13.427 -4.579 36.141 1.00 81.25 91 LEU A C 1
ATOM 742 O O . LEU A 1 91 ? -13.634 -4.779 37.336 1.00 81.25 91 LEU A O 1
ATOM 746 N N . GLN A 1 92 ? -14.129 -3.671 35.463 1.00 76.44 92 GLN A N 1
ATOM 747 C CA . GLN A 1 92 ? -15.195 -2.870 36.074 1.00 76.44 92 GLN A CA 1
ATOM 748 C C . GLN A 1 92 ? -16.366 -3.722 36.548 1.00 76.44 92 GLN A C 1
ATOM 750 O O . GLN A 1 92 ? -16.825 -3.561 37.682 1.00 76.44 92 GLN A O 1
ATOM 755 N N . LEU A 1 93 ? -16.818 -4.641 35.693 1.00 77.81 93 LEU A N 1
ATOM 756 C CA . LEU A 1 93 ? -17.879 -5.589 36.022 1.00 77.81 93 LEU A CA 1
ATOM 757 C C . LEU A 1 93 ? -17.462 -6.503 37.180 1.00 77.81 93 LEU A C 1
ATOM 759 O O . LEU A 1 93 ? -18.279 -6.789 38.054 1.00 77.81 93 LEU A O 1
ATOM 763 N N . TYR A 1 94 ? -16.185 -6.894 37.228 1.00 85.50 94 TYR A N 1
ATOM 764 C CA . TYR A 1 94 ? -15.627 -7.705 38.308 1.00 85.50 94 TYR A CA 1
ATOM 765 C C . TYR A 1 94 ? -15.614 -6.971 39.661 1.00 85.50 94 TYR A C 1
ATOM 767 O O . TYR A 1 94 ? -16.070 -7.519 40.662 1.00 85.50 94 TYR A O 1
ATOM 775 N N . TYR A 1 95 ? -15.158 -5.714 39.705 1.00 84.56 95 TYR A N 1
ATOM 776 C CA . TYR A 1 95 ? -15.020 -4.950 40.955 1.00 84.56 95 TYR A CA 1
ATOM 777 C C . TYR A 1 95 ? -16.308 -4.255 41.445 1.00 84.56 95 TYR A C 1
ATOM 779 O O . TYR A 1 95 ? -16.292 -3.664 42.523 1.00 84.56 95 TYR A O 1
ATOM 787 N N . LYS A 1 96 ? -17.418 -4.292 40.687 1.00 80.06 96 LYS A N 1
ATOM 788 C CA . LYS A 1 96 ? -18.720 -3.664 41.031 1.00 80.06 96 LYS A CA 1
ATOM 789 C C . LYS A 1 96 ? -18.633 -2.191 41.495 1.00 80.06 96 LYS A C 1
ATOM 791 O O . LYS A 1 96 ? -19.469 -1.735 42.273 1.00 80.06 96 LYS A O 1
ATOM 796 N N . SER A 1 97 ? -17.643 -1.427 41.028 1.00 74.94 97 SER A N 1
ATOM 797 C CA . SER A 1 97 ? -17.416 -0.037 41.459 1.00 74.94 97 SER A CA 1
ATOM 798 C C . SER A 1 97 ? -17.933 0.980 40.438 1.00 74.94 97 SER A C 1
ATOM 800 O O . SER A 1 97 ? -17.571 0.952 39.261 1.00 74.94 97 SER A O 1
ATOM 802 N N . THR A 1 98 ? -18.755 1.920 40.910 1.00 66.94 98 THR A N 1
ATOM 803 C CA . THR A 1 98 ? -19.402 2.971 40.108 1.00 66.94 98 THR A CA 1
ATOM 804 C C . THR A 1 98 ? -18.461 4.055 39.617 1.00 66.94 98 THR A C 1
ATOM 806 O O . THR A 1 98 ? -18.673 4.591 38.531 1.00 66.94 98 THR A O 1
ATOM 809 N N . GLN A 1 99 ? -17.403 4.368 40.371 1.00 69.38 99 GLN A N 1
ATOM 810 C CA . GLN A 1 99 ? -16.421 5.368 39.942 1.00 69.38 99 GLN A CA 1
ATOM 811 C C . GLN A 1 99 ? -15.675 4.942 38.674 1.00 69.38 99 GLN A C 1
ATOM 813 O O . GLN A 1 99 ? -15.235 5.794 37.904 1.00 69.38 99 GLN A O 1
ATOM 818 N N . ASN A 1 100 ? -15.602 3.640 38.395 1.00 70.38 100 ASN A N 1
ATOM 819 C CA . ASN A 1 100 ? -14.856 3.161 37.244 1.00 70.38 100 ASN A CA 1
ATOM 820 C C . ASN A 1 100 ? -15.559 3.451 35.902 1.00 70.38 100 ASN A C 1
ATOM 822 O O . ASN A 1 100 ? -14.881 3.581 34.886 1.00 70.38 100 ASN A O 1
ATOM 826 N N . VAL A 1 101 ? -16.884 3.640 35.877 1.00 71.25 101 VAL A N 1
ATOM 827 C CA . VAL A 1 101 ? -17.640 3.875 34.628 1.00 71.25 101 VAL A CA 1
ATOM 828 C C . VAL A 1 101 ? -17.154 5.137 33.899 1.00 71.25 101 VAL A C 1
ATOM 830 O O . VAL A 1 101 ? -16.957 5.117 32.684 1.00 71.25 101 VAL A O 1
ATOM 833 N N . TYR A 1 102 ? -16.867 6.215 34.634 1.00 73.62 102 TYR A N 1
ATOM 834 C CA . TYR A 1 102 ? -16.354 7.464 34.055 1.00 73.62 102 TYR A CA 1
ATOM 835 C C . TYR A 1 102 ? -14.958 7.308 33.440 1.00 73.62 102 TYR A C 1
ATOM 837 O O . TYR A 1 102 ? -14.677 7.897 32.397 1.00 73.62 102 TYR A O 1
ATOM 845 N N . ILE A 1 103 ? -14.104 6.469 34.038 1.00 75.25 103 ILE A N 1
ATOM 846 C CA . ILE A 1 103 ? -12.773 6.151 33.499 1.00 75.25 103 ILE A CA 1
ATOM 847 C C . ILE A 1 103 ? -12.912 5.432 32.151 1.00 75.25 103 ILE A C 1
ATOM 849 O O . ILE A 1 103 ? -12.179 5.739 31.215 1.00 75.25 103 ILE A O 1
ATOM 853 N N . GLY A 1 104 ? -13.895 4.533 32.022 1.00 73.44 104 GLY A N 1
ATOM 854 C CA . GLY A 1 104 ? -14.207 3.855 30.761 1.00 73.44 104 GLY A CA 1
ATOM 855 C C . GLY A 1 104 ? -14.626 4.826 29.651 1.00 73.44 104 GLY A C 1
ATOM 856 O O . GLY A 1 104 ? -14.110 4.743 28.537 1.00 73.44 104 GLY A O 1
ATOM 857 N N . TYR A 1 105 ? -15.497 5.792 29.961 1.00 73.38 105 TYR A N 1
ATOM 858 C CA . TYR A 1 105 ? -15.895 6.840 29.012 1.00 73.38 105 TYR A CA 1
ATOM 859 C C . TYR A 1 105 ? -14.732 7.743 28.600 1.00 73.38 105 TYR A C 1
ATOM 861 O O . TYR A 1 105 ? -14.569 8.027 27.412 1.00 73.38 105 TYR A O 1
ATOM 869 N N . LEU A 1 106 ? -13.911 8.172 29.563 1.00 78.75 106 LEU A N 1
ATOM 870 C CA . LEU A 1 106 ? -12.743 9.004 29.290 1.00 78.75 106 LEU A CA 1
ATOM 871 C C . LEU A 1 106 ? -11.753 8.271 28.380 1.00 78.75 106 LEU A C 1
ATOM 873 O O . LEU A 1 106 ? -11.303 8.846 27.389 1.00 78.75 106 LEU A O 1
ATOM 877 N N . LEU A 1 107 ? -11.471 6.994 28.669 1.00 74.31 107 LEU A N 1
ATOM 878 C CA . LEU A 1 107 ? -10.653 6.143 27.806 1.00 74.31 107 LEU A CA 1
ATOM 879 C C . LEU A 1 107 ? -11.260 6.073 26.405 1.00 74.31 107 LEU A C 1
ATOM 881 O O . LEU A 1 107 ? -10.578 6.431 25.452 1.00 74.31 107 LEU A O 1
ATOM 885 N N . GLY A 1 108 ? -12.545 5.728 26.273 1.00 73.81 108 GLY A N 1
ATOM 886 C CA . GLY A 1 108 ? -13.252 5.672 24.988 1.00 73.81 108 GLY A CA 1
ATOM 887 C C . GLY A 1 108 ? -13.175 6.975 24.177 1.00 73.81 108 GLY A C 1
ATOM 888 O O . GLY A 1 108 ? -12.911 6.951 22.972 1.00 73.81 108 GLY A O 1
ATOM 889 N N . MET A 1 109 ? -13.312 8.132 24.822 1.00 76.31 109 MET A N 1
ATOM 890 C CA . MET A 1 109 ? -13.166 9.428 24.156 1.00 76.31 109 MET A CA 1
ATOM 891 C C . MET A 1 109 ? -11.729 9.655 23.665 1.00 76.31 109 MET A C 1
ATOM 893 O O . MET A 1 109 ? -11.528 9.991 22.497 1.00 76.31 109 MET A O 1
ATOM 897 N N . VAL A 1 110 ? -10.727 9.416 24.518 1.00 79.44 110 VAL A N 1
ATOM 898 C CA . VAL A 1 110 ? -9.305 9.518 24.145 1.00 79.44 110 VAL A CA 1
ATOM 899 C C . VAL A 1 110 ? -8.991 8.574 22.984 1.00 79.44 110 VAL A C 1
ATOM 901 O O . VAL A 1 110 ? -8.331 8.981 22.029 1.00 79.44 110 VAL A O 1
ATOM 904 N N . THR A 1 111 ? -9.527 7.351 23.010 1.00 73.62 111 THR A N 1
ATOM 905 C CA . THR A 1 111 ? -9.348 6.368 21.935 1.00 73.62 111 THR A CA 1
ATOM 906 C C . THR A 1 111 ? -9.859 6.907 20.597 1.00 73.62 111 THR A C 1
ATOM 908 O O . THR A 1 111 ? -9.129 6.901 19.608 1.00 73.62 111 THR A O 1
ATOM 911 N N . SER A 1 112 ? -11.064 7.482 20.582 1.00 73.50 112 SER A N 1
ATOM 912 C CA . SER A 1 112 ? -11.692 8.041 19.379 1.00 73.50 112 SER A CA 1
ATOM 913 C C . SER A 1 112 ? -10.899 9.220 18.807 1.00 73.50 112 SER A C 1
ATOM 915 O O . SER A 1 112 ? -10.744 9.334 17.590 1.00 73.50 112 SER A O 1
ATOM 917 N N . LEU A 1 113 ? -10.334 10.068 19.673 1.00 79.00 113 LEU A N 1
ATOM 918 C CA . LEU A 1 113 ? -9.483 11.188 19.262 1.00 79.00 113 LEU A CA 1
ATOM 919 C C . LEU A 1 113 ? -8.165 10.716 18.632 1.00 79.00 113 LEU A C 1
ATOM 921 O O . LEU A 1 113 ? -7.736 11.283 17.624 1.00 79.00 113 LEU A O 1
ATOM 925 N N . LEU A 1 114 ? -7.538 9.669 19.179 1.00 79.31 114 LEU A N 1
ATOM 926 C CA . LEU A 1 114 ? -6.323 9.078 18.603 1.00 79.31 114 LEU A CA 1
ATOM 927 C C . LEU A 1 114 ? -6.600 8.486 17.217 1.00 79.31 114 LEU A C 1
ATOM 929 O O . LEU A 1 114 ? -5.856 8.756 16.277 1.00 79.31 114 LEU A O 1
ATOM 933 N N . ILE A 1 115 ? -7.711 7.764 17.060 1.00 75.25 115 ILE A N 1
ATOM 934 C CA . ILE A 1 115 ? -8.136 7.208 15.767 1.00 75.25 115 ILE A CA 1
ATOM 935 C C . ILE A 1 115 ? -8.368 8.328 14.751 1.00 75.25 115 ILE A C 1
ATOM 937 O O . ILE A 1 115 ? -7.874 8.252 13.626 1.00 75.25 115 ILE A O 1
ATOM 941 N N . GLY A 1 116 ? -9.076 9.389 15.150 1.00 76.06 116 GLY A N 1
ATOM 942 C CA . GLY A 1 116 ? -9.320 10.553 14.299 1.00 76.06 116 GLY A CA 1
ATOM 943 C C . GLY A 1 116 ? -8.024 11.236 13.854 1.00 76.06 116 GLY A C 1
ATOM 944 O O . GLY A 1 116 ? -7.874 11.572 12.678 1.00 76.06 116 GLY A O 1
ATOM 945 N N . ARG A 1 117 ? -7.051 11.384 14.762 1.00 82.88 117 ARG A N 1
ATOM 946 C CA . ARG A 1 117 ? -5.725 11.942 14.457 1.00 82.88 117 ARG A CA 1
ATOM 947 C C . ARG A 1 117 ? -4.957 11.086 13.448 1.00 82.88 117 ARG A C 1
ATOM 949 O O . ARG A 1 117 ? -4.377 11.637 12.509 1.00 82.88 117 ARG A O 1
ATOM 956 N N . GLU A 1 118 ? -4.939 9.770 13.625 1.00 79.31 118 GLU A N 1
ATOM 957 C CA . GLU A 1 118 ? -4.241 8.858 12.713 1.00 79.31 118 GLU A CA 1
ATOM 958 C C . GLU A 1 118 ? -4.921 8.800 11.339 1.00 79.31 118 GLU A C 1
ATOM 960 O O . GLU A 1 118 ? -4.250 8.902 10.311 1.00 79.31 118 GLU A O 1
ATOM 965 N N . ALA A 1 119 ? -6.256 8.747 11.295 1.00 75.25 119 ALA A N 1
ATOM 966 C CA . ALA A 1 119 ? -7.019 8.808 10.048 1.00 75.25 119 ALA A CA 1
ATOM 967 C C . ALA A 1 119 ? -6.754 10.117 9.282 1.00 75.25 119 ALA A C 1
ATOM 969 O O . ALA A 1 119 ? -6.522 10.106 8.071 1.00 75.25 119 ALA A O 1
ATOM 970 N N . PHE A 1 120 ? -6.714 11.249 9.991 1.00 80.25 120 PHE A N 1
ATOM 971 C CA . PHE A 1 120 ? -6.371 12.544 9.407 1.00 80.25 120 PHE A CA 1
ATOM 972 C C . PHE A 1 120 ? -4.926 12.595 8.896 1.00 80.25 120 PHE A C 1
ATOM 974 O O . PHE A 1 120 ? -4.665 13.134 7.818 1.00 80.25 120 PHE A O 1
ATOM 981 N N . THR A 1 121 ? -3.986 12.006 9.637 1.00 83.06 121 THR A N 1
ATOM 982 C CA . THR A 1 121 ? -2.581 11.895 9.220 1.00 83.06 121 THR A CA 1
ATOM 983 C C . THR A 1 121 ? -2.463 11.069 7.945 1.00 83.06 121 THR A C 1
ATOM 985 O O . THR A 1 121 ? -1.832 11.518 6.989 1.00 83.06 121 THR A O 1
ATOM 988 N N . CYS A 1 122 ? -3.153 9.931 7.874 1.00 78.62 122 CYS A N 1
ATOM 989 C CA . CYS A 1 122 ? -3.161 9.090 6.686 1.00 78.62 122 CYS A CA 1
ATOM 990 C C . CYS A 1 122 ? -3.785 9.794 5.470 1.00 78.62 122 CYS A C 1
ATOM 992 O O . CYS A 1 122 ? -3.242 9.733 4.367 1.00 78.62 122 CYS A O 1
ATOM 994 N N . SER A 1 123 ? -4.873 10.544 5.669 1.00 78.81 123 SER A N 1
ATOM 995 C CA . SER A 1 123 ? -5.471 11.376 4.616 1.00 78.81 123 SER A CA 1
ATOM 996 C C . SER A 1 123 ? -4.482 12.423 4.083 1.00 78.81 123 SER A C 1
ATOM 998 O O . SER A 1 123 ? -4.290 12.556 2.871 1.00 78.81 123 SER A O 1
ATOM 1000 N N . LYS A 1 124 ? -3.759 13.112 4.976 1.00 84.00 124 LYS A N 1
ATOM 1001 C CA . LYS A 1 124 ? -2.697 14.055 4.588 1.00 84.00 124 LYS A CA 1
ATOM 1002 C C . LYS A 1 124 ? -1.558 13.378 3.829 1.00 84.00 124 LYS A C 1
ATOM 1004 O O . LYS A 1 124 ? -1.030 13.953 2.878 1.00 84.00 124 LYS A O 1
ATOM 1009 N N . GLU A 1 125 ? -1.144 12.185 4.239 1.00 84.06 125 GLU A N 1
ATOM 1010 C CA . GLU A 1 125 ? -0.112 11.422 3.535 1.00 84.06 125 GLU A CA 1
ATOM 1011 C C . GLU A 1 125 ? -0.561 10.989 2.144 1.00 84.06 125 GLU A C 1
ATOM 1013 O O . GLU A 1 125 ? 0.223 11.099 1.204 1.00 84.06 125 GLU A O 1
ATOM 1018 N N . TRP A 1 126 ? -1.822 10.584 1.987 1.00 82.38 126 TRP A N 1
ATOM 1019 C CA . TRP A 1 126 ? -2.399 10.278 0.681 1.00 82.38 126 TRP A CA 1
ATOM 1020 C C . TRP A 1 126 ? -2.391 11.497 -0.246 1.00 82.38 126 TRP A C 1
ATOM 1022 O O . TRP A 1 126 ? -1.963 11.407 -1.397 1.00 82.38 126 TRP A O 1
ATOM 1032 N N . GLN A 1 127 ? -2.771 12.672 0.262 1.00 83.31 127 GLN A N 1
ATOM 1033 C CA . GLN A 1 127 ? -2.695 13.918 -0.507 1.00 83.31 127 GLN A CA 1
ATOM 1034 C C . GLN A 1 127 ? -1.254 14.247 -0.925 1.00 83.31 127 GLN A C 1
ATOM 1036 O O . GLN A 1 127 ? -1.000 14.593 -2.083 1.00 83.31 127 GLN A O 1
ATOM 1041 N N . LYS A 1 128 ? -0.288 14.094 -0.008 1.00 86.81 128 LYS A N 1
ATOM 1042 C CA . LYS A 1 128 ? 1.141 14.269 -0.311 1.00 86.81 128 LYS A CA 1
ATOM 1043 C C . LYS A 1 128 ? 1.606 13.279 -1.373 1.00 86.81 128 LYS A C 1
ATOM 1045 O O . LYS A 1 128 ? 2.287 13.692 -2.310 1.00 86.81 128 LYS A O 1
ATOM 1050 N N . PHE A 1 129 ? 1.220 12.014 -1.259 1.00 86.19 129 PHE A N 1
ATOM 1051 C CA . PHE A 1 129 ? 1.521 10.976 -2.236 1.00 86.19 129 PHE A CA 1
ATOM 1052 C C . PHE A 1 129 ? 0.994 11.356 -3.626 1.00 86.19 129 PHE A C 1
ATOM 1054 O O . PHE A 1 129 ? 1.783 11.453 -4.564 1.00 86.19 129 PHE A O 1
ATOM 1061 N N . CYS A 1 130 ? -0.283 11.729 -3.741 1.00 84.00 130 CYS A N 1
ATOM 1062 C CA . CYS A 1 130 ? -0.880 12.188 -5.001 1.00 84.00 130 CYS A CA 1
ATOM 1063 C C . CYS A 1 130 ? -0.138 13.401 -5.591 1.00 84.00 130 CYS A C 1
ATOM 1065 O O . CYS A 1 130 ? 0.097 13.483 -6.796 1.00 84.00 130 CYS A O 1
ATOM 1067 N N . SER A 1 131 ? 0.285 14.350 -4.749 1.00 87.88 131 SER A N 1
ATOM 1068 C CA . SER A 1 131 ? 1.071 15.509 -5.196 1.00 87.88 131 SER A CA 1
ATOM 1069 C C . SER A 1 131 ? 2.469 15.137 -5.710 1.00 87.88 131 SER A C 1
ATOM 1071 O O . SER A 1 131 ? 3.031 15.839 -6.554 1.00 87.88 131 SER A O 1
ATOM 1073 N N . ARG A 1 132 ? 3.051 14.048 -5.195 1.00 89.94 132 ARG A N 1
ATOM 1074 C CA . ARG A 1 132 ? 4.362 13.537 -5.608 1.00 89.94 132 ARG A CA 1
ATOM 1075 C C . ARG A 1 132 ? 4.267 12.747 -6.897 1.00 89.94 132 ARG A C 1
ATOM 1077 O O . ARG A 1 132 ? 5.113 12.951 -7.755 1.00 89.94 132 ARG A O 1
ATOM 1084 N N . VAL A 1 133 ? 3.210 11.953 -7.075 1.00 89.62 133 VAL A N 1
ATOM 1085 C CA . VAL A 1 133 ? 2.910 11.292 -8.353 1.00 89.62 133 VAL A CA 1
ATOM 1086 C C . VAL A 1 133 ? 2.939 12.315 -9.486 1.00 89.62 133 VAL A C 1
ATOM 1088 O O . VAL A 1 133 ? 3.657 12.125 -10.460 1.00 89.62 133 VAL A O 1
ATOM 1091 N N . LYS A 1 134 ? 2.233 13.446 -9.332 1.00 89.56 134 LYS A N 1
ATOM 1092 C CA . LYS A 1 134 ? 2.166 14.511 -10.354 1.00 89.56 134 LYS A CA 1
ATOM 1093 C C . LYS A 1 134 ? 3.535 15.063 -10.761 1.00 89.56 134 LYS A C 1
ATOM 1095 O O . LYS A 1 134 ? 3.699 15.523 -11.886 1.00 89.56 134 LYS A O 1
ATOM 1100 N N . ARG A 1 135 ? 4.506 15.030 -9.847 1.00 92.88 135 ARG A N 1
ATOM 1101 C CA . ARG A 1 135 ? 5.866 15.550 -10.042 1.00 92.88 135 ARG A CA 1
ATOM 1102 C C . ARG A 1 135 ? 6.903 14.454 -10.280 1.00 92.88 135 ARG A C 1
ATOM 1104 O O . ARG A 1 135 ? 8.077 14.773 -10.403 1.00 92.88 135 ARG A O 1
ATOM 1111 N N . PHE A 1 136 ? 6.490 13.188 -10.362 1.00 94.19 136 PHE A N 1
ATOM 1112 C CA . PHE A 1 136 ? 7.402 12.054 -10.469 1.00 94.19 136 PHE A CA 1
ATOM 1113 C C . PHE A 1 136 ? 8.362 12.211 -11.653 1.00 94.19 136 PHE A C 1
ATOM 1115 O O . PHE A 1 136 ? 7.932 12.539 -12.763 1.00 94.19 136 PHE A O 1
ATOM 1122 N N . ASN A 1 137 ? 9.649 11.959 -11.422 1.00 94.81 137 ASN A N 1
ATOM 1123 C CA . ASN A 1 137 ? 10.705 12.016 -12.423 1.00 94.81 137 ASN A CA 1
ATOM 1124 C C . ASN A 1 137 ? 11.669 10.840 -12.222 1.00 94.81 137 ASN A C 1
ATOM 1126 O O . ASN A 1 137 ? 12.162 10.619 -11.119 1.00 94.81 137 ASN A O 1
ATOM 1130 N N . VAL A 1 138 ? 11.980 10.119 -13.302 1.00 95.00 138 VAL A N 1
ATOM 1131 C CA . VAL A 1 138 ? 12.896 8.963 -13.293 1.00 95.00 138 VAL A CA 1
ATOM 1132 C C . VAL A 1 138 ? 14.286 9.330 -12.776 1.00 95.00 138 VAL A C 1
ATOM 1134 O O . VAL A 1 138 ? 14.938 8.520 -12.123 1.00 95.00 138 VAL A O 1
ATOM 1137 N N . ARG A 1 139 ? 14.746 10.558 -13.036 1.00 93.75 139 ARG A N 1
ATOM 1138 C CA . ARG A 1 139 ? 16.079 11.018 -12.624 1.00 93.75 139 ARG A CA 1
ATOM 1139 C C . ARG A 1 139 ? 16.216 11.197 -11.116 1.00 93.75 139 ARG A C 1
ATOM 1141 O O . ARG A 1 139 ? 17.317 11.071 -10.600 1.00 93.75 139 ARG A O 1
ATOM 1148 N N . GLU A 1 140 ? 15.115 11.494 -10.435 1.00 93.75 140 GLU A N 1
ATOM 1149 C CA . GLU A 1 140 ? 15.077 11.691 -8.981 1.00 93.75 140 GLU A CA 1
ATOM 1150 C C . GLU A 1 140 ? 14.832 10.373 -8.231 1.00 93.75 140 GLU A C 1
ATOM 1152 O O . GLU A 1 140 ? 15.045 10.292 -7.020 1.00 93.75 140 GLU A O 1
ATOM 1157 N N . ALA A 1 141 ? 14.405 9.330 -8.947 1.00 94.38 141 ALA A N 1
ATOM 1158 C CA . ALA A 1 141 ? 14.183 8.016 -8.377 1.00 94.38 141 ALA A CA 1
ATOM 1159 C C . ALA A 1 141 ? 15.515 7.328 -8.029 1.00 94.38 141 ALA A C 1
ATOM 1161 O O . ALA A 1 141 ? 16.513 7.404 -8.746 1.00 94.38 141 ALA A O 1
ATOM 1162 N N . ARG A 1 142 ? 15.505 6.627 -6.901 1.00 95.56 142 ARG A N 1
ATOM 1163 C CA . ARG A 1 142 ? 16.619 5.912 -6.285 1.00 95.56 142 ARG A CA 1
ATOM 1164 C C . ARG A 1 142 ? 16.521 4.412 -6.572 1.00 95.56 142 ARG A C 1
ATOM 1166 O O . ARG A 1 142 ? 15.432 3.844 -6.681 1.00 95.56 142 ARG A O 1
ATOM 1173 N N . CYS A 1 143 ? 17.683 3.770 -6.615 1.00 93.06 143 CYS A N 1
ATOM 1174 C CA . CYS A 1 143 ? 17.850 2.318 -6.624 1.00 93.06 143 CYS A CA 1
ATOM 1175 C C . CYS A 1 143 ? 18.832 1.909 -5.525 1.00 93.06 143 CYS A C 1
ATOM 1177 O O . CYS A 1 143 ? 19.649 2.717 -5.087 1.00 93.06 143 CYS A O 1
ATOM 1179 N N . THR A 1 144 ? 18.778 0.644 -5.100 1.00 89.06 144 THR A N 1
ATOM 1180 C CA . THR A 1 144 ? 19.725 0.091 -4.119 1.00 89.06 144 THR A CA 1
ATOM 1181 C C . THR A 1 144 ? 21.155 0.073 -4.655 1.00 89.06 144 THR A C 1
ATOM 1183 O O . THR A 1 144 ? 22.093 0.310 -3.901 1.00 89.06 144 THR A O 1
ATOM 1186 N N . SER A 1 145 ? 21.326 -0.192 -5.952 1.00 92.00 145 SER A N 1
ATOM 1187 C CA . SER A 1 145 ? 22.623 -0.160 -6.620 1.00 92.00 145 SER A CA 1
ATOM 1188 C C . SER A 1 145 ? 22.561 0.605 -7.944 1.00 92.00 145 SER A C 1
ATOM 1190 O O . SER A 1 145 ? 21.503 0.724 -8.567 1.00 92.00 145 SER A O 1
ATOM 1192 N N . LEU A 1 146 ? 23.716 1.111 -8.384 1.00 93.00 146 LEU A N 1
ATOM 1193 C CA . LEU A 1 146 ? 23.867 1.755 -9.693 1.00 93.00 146 LEU A CA 1
ATOM 1194 C C . LEU A 1 146 ? 23.627 0.773 -10.846 1.00 93.00 146 LEU A C 1
ATOM 1196 O O . LEU A 1 146 ? 23.056 1.162 -11.859 1.00 93.00 146 LEU A O 1
ATOM 1200 N N . ALA A 1 147 ? 24.018 -0.495 -10.685 1.00 93.25 147 ALA A N 1
ATOM 1201 C CA . ALA A 1 147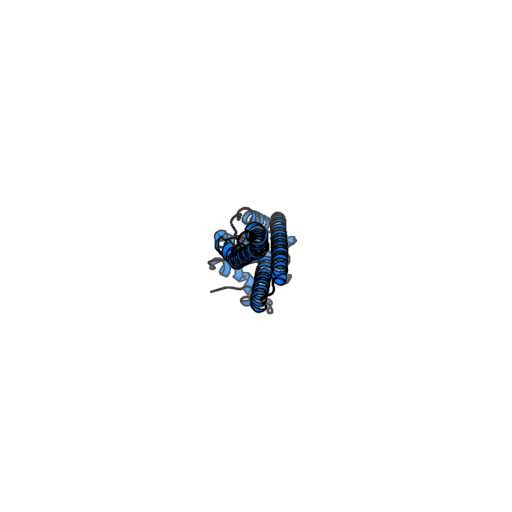 ? 23.761 -1.528 -11.685 1.00 93.25 147 ALA A CA 1
ATOM 1202 C C . ALA A 1 147 ? 22.251 -1.711 -11.910 1.00 93.25 147 ALA A C 1
ATOM 1204 O O . ALA A 1 147 ? 21.792 -1.611 -13.045 1.00 93.25 147 ALA A O 1
ATOM 1205 N N . ASP A 1 148 ? 21.473 -1.844 -10.825 1.00 93.75 148 ASP A N 1
ATOM 1206 C CA . ASP A 1 148 ? 20.008 -1.939 -10.902 1.00 93.75 148 ASP A CA 1
ATOM 1207 C C . ASP A 1 148 ? 19.406 -0.710 -11.604 1.00 93.75 148 ASP A C 1
ATOM 1209 O O . ASP A 1 148 ? 18.478 -0.834 -12.400 1.00 93.75 148 ASP A O 1
ATOM 1213 N N . TYR A 1 149 ? 19.941 0.486 -11.327 1.00 94.75 149 TYR A N 1
ATOM 1214 C CA . TYR A 1 149 ? 19.492 1.731 -11.951 1.00 94.75 149 TYR A CA 1
ATOM 1215 C C . TYR A 1 149 ? 19.681 1.727 -13.469 1.00 94.75 149 TYR A C 1
ATOM 1217 O O . TYR A 1 149 ? 18.738 2.034 -14.197 1.00 94.75 149 TYR A O 1
ATOM 1225 N N . TYR A 1 150 ? 20.868 1.362 -13.958 1.00 95.19 150 TYR A N 1
ATOM 1226 C CA . TYR A 1 150 ? 21.133 1.318 -15.397 1.00 95.19 150 TYR A CA 1
ATOM 1227 C C . TYR A 1 150 ? 20.327 0.226 -16.098 1.00 95.19 150 TYR A C 1
ATOM 1229 O O . TYR A 1 150 ? 19.772 0.482 -17.165 1.00 95.19 150 TYR A O 1
ATOM 1237 N N . THR A 1 151 ? 20.184 -0.949 -15.481 1.00 95.44 151 THR A N 1
ATOM 1238 C CA . THR A 1 151 ? 19.352 -2.028 -16.025 1.00 95.44 151 THR A CA 1
ATOM 1239 C C . THR A 1 151 ? 17.886 -1.616 -16.113 1.00 95.44 151 THR A C 1
ATOM 1241 O O . THR A 1 151 ? 17.276 -1.765 -17.168 1.00 95.44 151 THR A O 1
ATOM 1244 N N . LEU A 1 152 ? 17.319 -1.024 -15.057 1.00 96.06 152 LEU A N 1
ATOM 1245 C CA . LEU A 1 152 ? 15.945 -0.515 -15.093 1.00 96.06 152 LEU A CA 1
ATOM 1246 C C . LEU A 1 152 ? 15.780 0.606 -16.117 1.00 96.06 152 LEU A C 1
ATOM 1248 O O . LEU A 1 152 ? 14.778 0.635 -16.822 1.00 96.06 152 LEU A O 1
ATOM 1252 N N . LYS A 1 153 ? 16.758 1.508 -16.251 1.00 95.88 153 LYS A N 1
ATOM 1253 C CA . LYS A 1 153 ? 16.731 2.546 -17.288 1.00 95.88 153 LYS A CA 1
ATOM 1254 C C . LYS A 1 153 ? 16.720 1.976 -18.694 1.00 95.88 153 LYS A C 1
ATOM 1256 O O . LYS A 1 153 ? 15.962 2.470 -19.524 1.00 95.88 153 LYS A O 1
ATOM 1261 N N . GLN A 1 154 ? 17.533 0.958 -18.950 1.00 96.00 154 GLN A N 1
ATOM 1262 C CA . GLN A 1 154 ? 17.547 0.275 -20.234 1.00 96.00 154 GLN A CA 1
ATOM 1263 C C . GLN A 1 154 ? 16.183 -0.364 -20.509 1.00 96.00 154 GLN A C 1
ATOM 1265 O O . GLN A 1 154 ? 15.569 -0.048 -21.518 1.00 96.00 154 GLN A O 1
ATOM 1270 N N . LEU A 1 155 ? 15.635 -1.121 -19.553 1.00 96.00 155 LEU A N 1
ATOM 1271 C CA . LEU A 1 155 ? 14.301 -1.720 -19.672 1.00 96.00 155 LEU A CA 1
ATOM 1272 C C . LEU A 1 155 ? 13.198 -0.670 -19.890 1.00 96.00 155 LEU A C 1
ATOM 1274 O O . LEU A 1 155 ? 12.276 -0.884 -20.674 1.00 96.00 155 LEU A O 1
ATOM 1278 N N . ILE A 1 156 ? 13.286 0.480 -19.215 1.00 96.44 156 ILE A N 1
ATOM 1279 C CA . ILE A 1 156 ? 12.370 1.610 -19.408 1.00 96.44 156 ILE A CA 1
ATOM 1280 C C . ILE A 1 156 ? 12.505 2.181 -20.821 1.00 96.44 156 ILE A C 1
ATOM 1282 O O . ILE A 1 156 ? 11.493 2.422 -21.476 1.00 96.44 156 ILE A O 1
ATOM 1286 N N . SER A 1 157 ? 13.731 2.400 -21.294 1.00 96.25 157 SER A N 1
ATOM 1287 C CA . SER A 1 157 ? 13.993 2.900 -22.644 1.00 96.25 157 SER A CA 1
ATOM 1288 C C . SER A 1 157 ? 13.469 1.931 -23.701 1.00 96.25 157 SER A C 1
ATOM 1290 O O . SER A 1 157 ? 12.786 2.355 -24.626 1.00 96.25 157 SER A O 1
ATOM 1292 N N . ASP A 1 158 ? 13.709 0.635 -23.523 1.00 95.88 158 ASP A N 1
ATOM 1293 C CA . ASP A 1 158 ? 13.284 -0.411 -24.452 1.00 95.88 158 ASP A CA 1
ATOM 1294 C C . ASP A 1 158 ? 11.753 -0.512 -24.522 1.00 95.88 158 ASP A C 1
ATOM 1296 O O . ASP A 1 158 ? 11.175 -0.687 -25.593 1.00 95.88 158 ASP A O 1
ATOM 1300 N N . MET A 1 159 ? 11.067 -0.363 -23.385 1.00 94.44 159 MET A N 1
ATOM 1301 C CA . MET A 1 159 ? 9.615 -0.535 -23.310 1.00 94.44 159 MET A CA 1
ATOM 1302 C C . MET A 1 159 ? 8.787 0.723 -23.564 1.00 94.44 159 MET A C 1
ATOM 1304 O O . MET A 1 159 ? 7.661 0.604 -24.049 1.00 94.44 159 MET A O 1
ATOM 1308 N N . TYR A 1 160 ? 9.291 1.898 -23.188 1.00 95.44 160 TYR A N 1
ATOM 1309 C CA . TYR A 1 160 ? 8.559 3.172 -23.235 1.00 95.44 160 TYR A CA 1
ATOM 1310 C C . TYR A 1 160 ? 9.203 4.189 -24.191 1.00 95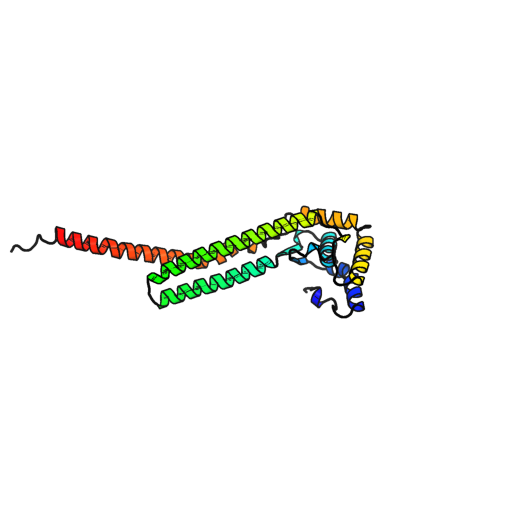.44 160 TYR A C 1
ATOM 1312 O O . TYR A 1 160 ? 8.698 5.304 -24.358 1.00 95.44 160 TYR A O 1
ATOM 1320 N N . GLY A 1 161 ? 10.332 3.840 -24.810 1.00 96.94 161 GLY A N 1
ATOM 1321 C CA . GLY A 1 161 ? 11.100 4.677 -25.732 1.00 96.94 161 GLY A CA 1
ATOM 1322 C C . GLY A 1 161 ? 11.946 5.750 -25.043 1.00 96.94 161 GLY A C 1
ATOM 1323 O O . GLY A 1 161 ? 13.039 6.062 -25.501 1.00 96.94 161 GLY A O 1
ATOM 1324 N N . SER A 1 162 ? 11.466 6.339 -23.943 1.00 96.62 162 SER A N 1
ATOM 1325 C CA . SER A 1 162 ? 12.227 7.324 -23.170 1.00 96.62 162 SER A CA 1
ATOM 1326 C C . SER A 1 162 ? 11.796 7.395 -21.705 1.00 96.62 162 SER A C 1
ATOM 1328 O O . SER A 1 162 ? 10.656 7.092 -21.347 1.00 96.62 162 SER A O 1
ATOM 1330 N N . GLU A 1 163 ? 12.696 7.891 -20.850 1.00 96.19 163 GLU A N 1
ATOM 1331 C CA . GLU A 1 163 ? 12.402 8.188 -19.440 1.00 96.19 163 GLU A CA 1
ATOM 1332 C C . GLU A 1 163 ? 11.260 9.206 -19.280 1.00 96.19 163 GLU A C 1
ATOM 1334 O O . GLU A 1 163 ? 10.480 9.128 -18.330 1.00 96.19 163 GLU A O 1
ATOM 1339 N N . ALA A 1 164 ? 11.147 10.158 -20.213 1.00 95.69 164 ALA A N 1
ATOM 1340 C CA . ALA A 1 164 ? 10.104 11.180 -20.200 1.00 95.69 164 ALA A CA 1
ATOM 1341 C C . ALA A 1 164 ? 8.723 10.579 -20.497 1.00 95.69 164 ALA A C 1
ATOM 1343 O O . ALA A 1 164 ? 7.764 10.879 -19.784 1.00 95.69 164 ALA A O 1
ATOM 1344 N N . ASN A 1 165 ? 8.639 9.687 -21.490 1.00 95.56 165 ASN A N 1
ATOM 1345 C CA . ASN A 1 165 ? 7.412 8.956 -21.807 1.00 95.56 165 ASN A CA 1
ATOM 1346 C C . ASN A 1 165 ? 6.987 8.075 -20.635 1.00 95.56 165 ASN A C 1
ATOM 1348 O O . ASN A 1 165 ? 5.826 8.102 -20.240 1.00 95.56 165 ASN A O 1
ATOM 1352 N N . PHE A 1 166 ? 7.929 7.353 -20.027 1.00 95.81 166 PHE A N 1
ATOM 1353 C CA . PHE A 1 166 ? 7.650 6.557 -18.836 1.00 95.81 166 PHE A CA 1
ATOM 1354 C C . PHE A 1 166 ? 7.119 7.412 -17.681 1.00 95.81 166 PHE A C 1
ATOM 1356 O O . PHE A 1 166 ? 6.091 7.084 -17.096 1.00 95.81 166 PHE A O 1
ATOM 1363 N N . ALA A 1 167 ? 7.757 8.548 -17.378 1.00 95.06 167 ALA A N 1
ATOM 1364 C CA . ALA A 1 167 ? 7.273 9.455 -16.340 1.00 95.06 167 ALA A CA 1
ATOM 1365 C C . ALA A 1 167 ? 5.868 10.001 -16.653 1.00 95.06 167 ALA A C 1
ATOM 1367 O O . ALA A 1 167 ? 5.045 10.119 -15.746 1.00 95.06 167 ALA A O 1
ATOM 1368 N N . ALA A 1 168 ? 5.574 10.314 -17.919 1.00 92.62 168 ALA A N 1
ATOM 1369 C CA . ALA A 1 168 ? 4.245 10.743 -18.349 1.00 92.62 168 ALA A CA 1
ATOM 1370 C C . ALA A 1 168 ? 3.197 9.633 -18.167 1.00 92.62 168 ALA A C 1
ATOM 1372 O O . ALA A 1 168 ? 2.124 9.901 -17.629 1.00 92.62 168 ALA A O 1
ATOM 1373 N N . VAL A 1 169 ? 3.534 8.392 -18.531 1.00 90.88 169 VAL A N 1
ATOM 1374 C CA . VAL A 1 169 ? 2.682 7.212 -18.325 1.00 90.88 169 VAL A CA 1
ATOM 1375 C C . VAL A 1 169 ? 2.406 7.000 -16.840 1.00 90.88 169 VAL A C 1
ATOM 1377 O O . VAL A 1 169 ? 1.248 6.903 -16.457 1.00 90.88 169 VAL A O 1
ATOM 1380 N N . VAL A 1 170 ? 3.432 7.026 -15.984 1.00 90.62 170 VAL A N 1
ATOM 1381 C CA . VAL A 1 170 ? 3.265 6.904 -14.526 1.00 90.62 170 VAL A CA 1
ATOM 1382 C C . VAL A 1 170 ? 2.342 8.000 -13.991 1.00 90.62 170 VAL A C 1
ATOM 1384 O O . VAL A 1 170 ? 1.404 7.712 -13.253 1.00 90.62 170 VAL A O 1
ATOM 1387 N N . ARG A 1 171 ? 2.552 9.262 -14.383 1.00 90.50 171 ARG A N 1
ATOM 1388 C CA . ARG A 1 171 ? 1.683 10.373 -13.959 1.00 90.50 171 ARG A CA 1
ATOM 1389 C C . ARG A 1 171 ? 0.238 10.175 -14.419 1.00 90.50 171 ARG A C 1
ATOM 1391 O O . ARG A 1 171 ? -0.668 10.497 -13.662 1.00 90.50 171 ARG A O 1
ATOM 1398 N N . CYS A 1 172 ? 0.023 9.673 -15.632 1.00 85.06 172 CYS A N 1
ATOM 1399 C CA . CYS A 1 172 ? -1.307 9.463 -16.197 1.00 85.06 172 CYS A CA 1
ATOM 1400 C C . CYS A 1 172 ? -2.035 8.285 -15.535 1.00 85.06 172 CYS A C 1
ATOM 1402 O O . CYS A 1 172 ? -3.140 8.479 -15.035 1.00 85.06 172 CYS A O 1
ATOM 1404 N N . LEU A 1 173 ? -1.386 7.119 -15.438 1.00 77.50 173 LEU A N 1
ATOM 1405 C CA . LEU A 1 173 ? -1.932 5.901 -14.822 1.00 77.50 173 LEU A CA 1
ATOM 1406 C C . LEU A 1 173 ? -2.422 6.153 -13.393 1.00 77.50 173 LEU A C 1
ATOM 1408 O O . LEU A 1 173 ? -3.517 5.763 -13.008 1.00 77.50 173 LEU A O 1
ATOM 1412 N N . TRP A 1 174 ? -1.637 6.879 -12.603 1.00 75.06 174 TRP A N 1
ATOM 1413 C CA . TRP A 1 174 ? -1.995 7.162 -11.216 1.00 75.06 174 TRP A CA 1
ATOM 1414 C C . TRP A 1 174 ? -3.072 8.242 -11.038 1.00 75.06 174 TRP A C 1
ATOM 1416 O O . TRP A 1 174 ? -3.661 8.333 -9.962 1.00 75.06 174 TRP A O 1
ATOM 1426 N N . LEU A 1 175 ? -3.302 9.094 -12.043 1.00 64.81 175 LEU A N 1
ATOM 1427 C CA . LEU A 1 175 ? -4.364 10.107 -12.015 1.00 64.81 175 LEU A CA 1
ATOM 1428 C C . LEU A 1 175 ? -5.685 9.576 -12.591 1.00 64.81 175 LEU A C 1
ATOM 1430 O O . LEU A 1 175 ? -6.738 10.055 -12.175 1.00 64.81 175 LEU A O 1
ATOM 1434 N N . GLY A 1 176 ? -5.621 8.611 -13.518 1.00 55.56 176 GLY A N 1
ATOM 1435 C CA . GLY A 1 176 ? -6.770 7.883 -14.072 1.00 55.56 176 GLY A CA 1
ATOM 1436 C C . GLY A 1 176 ? -7.342 6.843 -13.107 1.00 55.56 176 GLY A C 1
ATOM 1437 O O . GLY A 1 176 ? -8.561 6.751 -12.980 1.00 55.56 176 GLY A O 1
ATOM 1438 N N . GLY A 1 177 ? -6.470 6.197 -12.321 1.00 51.91 177 GLY A N 1
ATOM 1439 C CA . GLY A 1 177 ? -6.789 5.227 -11.268 1.00 51.91 177 GLY A CA 1
ATOM 1440 C C . GLY A 1 177 ? -7.486 5.777 -10.029 1.00 51.91 177 GLY A C 1
ATOM 1441 O O . GLY A 1 177 ? -7.196 5.335 -8.918 1.00 51.91 177 GLY A O 1
ATOM 1442 N N . GLY A 1 178 ? -8.434 6.702 -10.195 1.00 46.31 178 GLY A N 1
ATOM 1443 C CA . GLY A 1 178 ? -9.310 7.218 -9.138 1.00 46.31 178 GLY A CA 1
ATOM 1444 C C . GLY A 1 178 ? -10.107 6.138 -8.389 1.00 46.31 178 GLY A C 1
ATOM 1445 O O . GLY A 1 178 ? -10.672 6.432 -7.337 1.00 46.31 178 GLY A O 1
ATOM 1446 N N . GLU A 1 179 ? -10.101 4.893 -8.880 1.00 46.72 179 GLU A N 1
ATOM 1447 C CA . GLU A 1 179 ? -10.662 3.713 -8.215 1.00 46.72 179 GLU A CA 1
ATOM 1448 C C . GLU A 1 179 ? -9.635 2.715 -7.667 1.00 46.72 179 GLU A C 1
ATOM 1450 O O . GLU A 1 179 ? -10.041 1.747 -7.017 1.00 46.72 179 GLU A O 1
ATOM 1455 N N . ALA A 1 180 ? -8.324 2.920 -7.861 1.00 49.81 180 ALA A N 1
ATOM 1456 C CA . ALA A 1 180 ? -7.320 2.132 -7.156 1.00 49.81 180 ALA A CA 1
ATOM 1457 C C . ALA A 1 180 ? -7.573 2.345 -5.661 1.00 49.81 180 ALA A C 1
ATOM 1459 O O . ALA A 1 180 ? -7.300 3.420 -5.124 1.00 49.81 180 ALA A O 1
ATOM 1460 N N . LYS A 1 181 ? -8.195 1.342 -5.022 1.00 52.16 181 LYS A N 1
ATOM 1461 C CA . LYS A 1 181 ? -8.726 1.363 -3.653 1.00 52.16 181 LYS A CA 1
ATOM 1462 C C . LYS A 1 181 ? -7.582 1.544 -2.656 1.00 52.16 181 LYS A C 1
ATOM 1464 O O . LYS A 1 181 ? -7.195 0.614 -1.959 1.00 52.16 181 LYS A O 1
ATOM 1469 N N . SER A 1 182 ? -7.031 2.751 -2.591 1.00 51.50 182 SER A N 1
ATOM 1470 C CA . SER A 1 182 ? -5.995 3.178 -1.647 1.00 51.50 182 SER A CA 1
ATOM 1471 C C . SER A 1 182 ? -6.475 3.076 -0.209 1.00 51.50 182 SER A C 1
ATOM 1473 O O . SER A 1 182 ? -5.697 2.919 0.734 1.00 51.50 182 SER A O 1
ATOM 1475 N N . ILE A 1 183 ? -7.791 3.120 -0.064 1.00 54.00 183 ILE A N 1
ATOM 1476 C CA . ILE A 1 183 ? -8.507 2.743 1.122 1.00 54.00 183 ILE A CA 1
ATOM 1477 C C . ILE A 1 183 ? -9.109 1.381 0.808 1.00 54.00 183 ILE A C 1
ATOM 1479 O O . ILE A 1 183 ? -9.985 1.295 -0.061 1.00 54.00 183 ILE A O 1
ATOM 1483 N N . PRO A 1 184 ? -8.678 0.311 1.490 1.00 54.41 184 PRO A N 1
ATOM 1484 C CA . PRO A 1 184 ? -9.391 -0.934 1.372 1.00 54.41 184 PRO A CA 1
ATOM 1485 C C . PRO A 1 184 ? -10.848 -0.641 1.705 1.00 54.41 184 PRO A C 1
ATOM 1487 O O . PRO A 1 184 ? -11.143 -0.155 2.795 1.00 54.41 184 PRO A O 1
ATOM 1490 N N . THR A 1 185 ? -11.769 -0.911 0.782 1.00 52.34 185 THR A N 1
ATOM 1491 C CA . THR A 1 185 ? -13.195 -0.673 1.032 1.00 52.34 185 THR A CA 1
ATOM 1492 C C . THR A 1 185 ? -13.664 -1.402 2.283 1.00 52.34 185 THR A C 1
ATOM 1494 O O . THR A 1 185 ? -14.655 -0.993 2.865 1.00 52.34 185 THR A O 1
ATOM 1497 N N . TRP A 1 186 ? -12.938 -2.436 2.738 1.00 56.19 186 TRP A N 1
ATOM 1498 C CA . TRP A 1 186 ? -13.163 -3.036 4.042 1.00 56.19 186 TRP A CA 1
ATOM 1499 C C . TRP A 1 186 ? -12.918 -2.060 5.196 1.00 56.19 186 TRP A C 1
ATOM 1501 O O . TRP A 1 186 ? -13.781 -2.033 6.055 1.00 56.19 186 TRP A O 1
ATOM 1511 N N . LEU A 1 187 ? -11.874 -1.223 5.233 1.00 54.00 187 LEU A N 1
ATOM 1512 C CA . LEU A 1 187 ? -11.534 -0.376 6.395 1.00 54.00 187 LEU A CA 1
ATOM 1513 C C . LEU A 1 187 ? -12.686 0.560 6.811 1.00 54.00 187 LEU A C 1
ATOM 1515 O O . LEU A 1 187 ? -12.948 0.712 7.998 1.00 54.00 187 LEU A O 1
ATOM 1519 N N . PHE A 1 188 ? -13.432 1.092 5.837 1.00 54.91 188 PHE A N 1
ATOM 1520 C CA . PHE A 1 188 ? -14.662 1.869 6.066 1.00 54.91 188 PHE A CA 1
ATOM 1521 C C . PHE A 1 188 ? -15.920 1.174 5.543 1.00 54.91 188 PHE A C 1
ATOM 1523 O O . PHE A 1 188 ? -16.961 1.805 5.366 1.00 54.91 188 PHE A O 1
ATOM 1530 N N . SER A 1 189 ? -15.861 -0.132 5.284 1.00 64.06 189 SER A N 1
ATOM 1531 C CA . SER A 1 189 ? -17.079 -0.875 4.978 1.00 64.06 189 SER A CA 1
ATOM 1532 C C . SER A 1 189 ? -18.007 -0.783 6.179 1.00 64.06 189 SER A C 1
ATOM 1534 O O . SER A 1 189 ? -17.557 -0.787 7.328 1.00 64.06 189 SER A O 1
ATOM 1536 N N . GLY A 1 190 ? -19.315 -0.814 5.932 1.00 63.00 190 GLY A N 1
ATOM 1537 C CA . GLY A 1 190 ? -20.283 -0.980 7.012 1.00 63.00 190 GLY A CA 1
ATOM 1538 C C . GLY A 1 190 ? -19.991 -2.218 7.874 1.00 63.00 190 GLY A C 1
ATOM 1539 O O . GLY A 1 190 ? -20.398 -2.257 9.025 1.00 63.00 190 GLY A O 1
ATOM 1540 N N . ALA A 1 191 ? -19.275 -3.230 7.366 1.00 62.28 191 ALA A N 1
ATOM 1541 C CA . ALA A 1 191 ? -18.825 -4.376 8.158 1.00 62.28 191 ALA A CA 1
ATOM 1542 C C . ALA A 1 191 ? -17.700 -4.015 9.146 1.00 62.28 191 ALA A C 1
ATOM 1544 O O . ALA A 1 191 ? -17.821 -4.354 10.318 1.00 62.28 191 ALA A O 1
ATOM 1545 N N . SER A 1 192 ? -16.666 -3.280 8.729 1.00 59.50 192 SER A N 1
ATOM 1546 C CA . SER A 1 192 ? -15.591 -2.863 9.646 1.00 59.50 192 SER A CA 1
ATOM 1547 C C . SER A 1 192 ? -16.024 -1.766 10.598 1.00 59.50 192 SER A C 1
ATOM 1549 O O . SER A 1 192 ? -15.682 -1.838 11.767 1.00 59.50 192 SER A O 1
ATOM 1551 N N . LEU A 1 193 ? -16.847 -0.813 10.152 1.00 64.94 193 LEU A N 1
ATOM 1552 C CA . LEU A 1 193 ? -17.498 0.143 11.052 1.00 64.94 193 LEU A CA 1
ATOM 1553 C C . LEU A 1 193 ? -18.356 -0.587 12.087 1.00 64.94 193 LEU A C 1
ATOM 1555 O O . LEU A 1 193 ? -18.285 -0.267 13.267 1.00 64.94 193 LEU A O 1
ATOM 1559 N N . ARG A 1 194 ? -19.101 -1.627 11.687 1.00 67.56 194 ARG A N 1
ATOM 1560 C CA . ARG A 1 194 ? -19.805 -2.486 12.647 1.00 67.56 194 ARG A CA 1
ATOM 1561 C C . ARG A 1 194 ? -18.841 -3.240 13.554 1.00 67.56 194 ARG A C 1
ATOM 1563 O O . ARG A 1 194 ? -19.087 -3.247 14.743 1.00 67.56 194 ARG A O 1
ATOM 1570 N N . MET A 1 195 ? -17.741 -3.814 13.071 1.00 61.44 195 MET A N 1
ATOM 1571 C CA . MET A 1 195 ? -16.752 -4.466 13.945 1.00 61.44 195 MET A CA 1
ATOM 1572 C C . MET A 1 195 ? -16.085 -3.491 14.921 1.00 61.44 195 MET A C 1
ATOM 1574 O O . MET A 1 195 ? -15.822 -3.864 16.059 1.00 61.44 195 MET A O 1
ATOM 1578 N N . MET A 1 196 ? -15.832 -2.254 14.494 1.00 62.56 196 MET A N 1
ATOM 1579 C CA . MET A 1 196 ? -15.257 -1.199 15.324 1.00 62.56 196 MET A CA 1
ATOM 1580 C C . MET A 1 196 ? -16.261 -0.691 16.352 1.00 62.56 196 MET A C 1
ATOM 1582 O O . MET A 1 196 ? -15.907 -0.532 17.507 1.00 62.56 196 MET A O 1
ATOM 1586 N N . CYS A 1 197 ? -17.513 -0.447 15.961 1.00 67.12 197 CYS A N 1
ATOM 1587 C CA . CYS A 1 197 ? -18.521 0.155 16.832 1.00 67.12 197 CYS A CA 1
ATOM 1588 C C . CYS A 1 197 ? -19.294 -0.871 17.673 1.00 67.12 197 CYS A C 1
ATOM 1590 O O . CYS A 1 197 ? -19.715 -0.543 18.780 1.00 67.12 197 CYS A O 1
ATOM 1592 N N . ALA A 1 198 ? -19.483 -2.106 17.193 1.00 71.00 198 ALA A N 1
ATOM 1593 C CA . ALA A 1 198 ? -20.290 -3.132 17.861 1.00 71.00 198 ALA A CA 1
ATOM 1594 C C . ALA A 1 198 ? -19.849 -3.439 19.295 1.00 71.00 198 ALA A C 1
ATOM 1596 O O . ALA A 1 198 ? -20.736 -3.572 20.130 1.00 71.00 198 ALA A O 1
ATOM 1597 N N . PRO A 1 199 ? -18.551 -3.492 19.644 1.00 64.62 199 PRO A N 1
ATOM 1598 C CA . PRO A 1 199 ? -18.136 -3.697 21.030 1.00 64.62 199 PRO A CA 1
ATOM 1599 C C . PRO A 1 199 ? -18.558 -2.555 21.963 1.00 64.62 199 PRO A C 1
ATOM 1601 O O . PRO A 1 199 ? -18.771 -2.772 23.154 1.00 64.62 199 PRO A O 1
ATOM 1604 N N . TYR A 1 200 ? -18.698 -1.340 21.427 1.00 66.50 200 TYR A N 1
ATOM 1605 C CA . TYR A 1 200 ? -19.126 -0.174 22.193 1.00 66.50 200 TYR A CA 1
ATOM 1606 C C . TYR A 1 200 ? -20.647 -0.109 22.353 1.00 66.50 200 TYR A C 1
ATOM 1608 O O . TYR A 1 200 ? -21.113 0.557 23.268 1.00 66.50 200 TYR A O 1
ATOM 1616 N N . ILE A 1 201 ? -21.437 -0.810 21.530 1.00 72.56 201 ILE A N 1
ATOM 1617 C CA . ILE A 1 201 ? -22.904 -0.801 21.649 1.00 72.56 201 ILE A CA 1
ATOM 1618 C C . ILE A 1 201 ? -23.357 -1.410 22.992 1.00 72.56 201 ILE A C 1
ATOM 1620 O O . ILE A 1 201 ? -24.055 -0.711 23.726 1.00 72.56 201 ILE A O 1
ATOM 1624 N N . PRO A 1 202 ? -22.939 -2.631 23.395 1.00 66.38 202 PRO A N 1
ATOM 1625 C CA . PRO A 1 202 ? -23.267 -3.176 24.711 1.00 66.38 202 PRO A CA 1
ATOM 1626 C C . PRO A 1 202 ? -22.748 -2.310 25.853 1.00 66.38 202 PRO A C 1
ATOM 1628 O O . PRO A 1 202 ? -23.425 -2.192 26.866 1.00 66.38 202 PRO A O 1
ATOM 1631 N N . LEU A 1 203 ? -21.579 -1.679 25.687 1.00 64.88 203 LEU A N 1
ATOM 1632 C CA . LEU A 1 203 ? -21.022 -0.760 26.680 1.00 64.88 203 LEU A CA 1
ATOM 1633 C C . LEU A 1 203 ? -21.929 0.463 26.859 1.00 64.88 203 LEU A C 1
ATOM 1635 O O . LEU A 1 203 ? -22.333 0.773 27.975 1.00 64.88 203 LEU A O 1
ATOM 1639 N N . ILE A 1 204 ? -22.297 1.128 25.762 1.00 70.31 204 ILE A N 1
ATOM 1640 C CA . ILE A 1 204 ? -23.194 2.288 25.774 1.00 70.31 204 ILE A CA 1
ATOM 1641 C C . ILE A 1 204 ? -24.546 1.897 26.377 1.00 70.31 204 ILE A C 1
ATOM 1643 O O . ILE A 1 204 ? -25.049 2.624 27.231 1.00 70.31 204 ILE A O 1
ATOM 1647 N N . VAL A 1 205 ? -25.106 0.744 25.996 1.00 75.94 205 VAL A N 1
ATOM 1648 C CA . VAL A 1 205 ? -26.381 0.226 26.521 1.00 75.94 205 VAL A CA 1
ATOM 1649 C C . VAL A 1 205 ? -26.285 -0.101 28.015 1.00 75.94 205 VAL A C 1
ATOM 1651 O O . VAL A 1 205 ? -27.141 0.320 28.787 1.00 75.94 205 VAL A O 1
ATOM 1654 N N . ALA A 1 206 ? -25.237 -0.796 28.460 1.00 66.31 206 ALA A N 1
ATOM 1655 C CA . ALA A 1 206 ? -25.050 -1.147 29.866 1.00 66.31 206 ALA A CA 1
ATOM 1656 C C . ALA A 1 206 ? -24.840 0.099 30.735 1.00 66.31 206 ALA A C 1
ATOM 1658 O O . ALA A 1 206 ? -25.442 0.222 31.800 1.00 66.31 206 ALA A O 1
ATOM 1659 N N . CYS A 1 207 ? -24.036 1.058 30.272 1.00 64.75 207 CYS A N 1
ATOM 1660 C CA . CYS A 1 207 ? -23.794 2.295 31.002 1.00 64.75 207 CYS A CA 1
ATOM 1661 C C . CYS A 1 207 ? -25.026 3.211 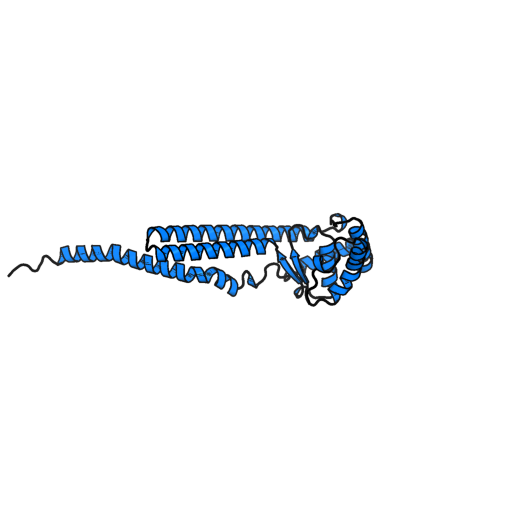31.026 1.00 64.75 207 CYS A C 1
ATOM 1663 O O . CYS A 1 207 ? -25.293 3.827 32.059 1.00 64.75 207 CYS A O 1
ATOM 1665 N N . THR A 1 208 ? -25.808 3.284 29.942 1.00 75.50 208 THR A N 1
ATOM 1666 C CA . THR A 1 208 ? -27.082 4.028 29.940 1.00 75.50 208 THR A CA 1
ATOM 1667 C C . THR A 1 208 ? -28.110 3.366 30.849 1.00 75.50 208 THR A C 1
ATOM 1669 O O . THR A 1 208 ? -28.684 4.054 31.688 1.00 75.50 208 THR A O 1
ATOM 1672 N N . ALA A 1 209 ? -28.276 2.042 30.787 1.00 74.25 209 ALA A N 1
ATOM 1673 C CA . ALA A 1 209 ? -29.155 1.301 31.692 1.00 74.25 209 ALA A CA 1
ATOM 1674 C C . ALA A 1 209 ? -28.749 1.477 33.166 1.00 74.25 209 ALA A C 1
ATOM 1676 O O . ALA A 1 209 ? -29.598 1.735 34.023 1.00 74.25 209 ALA A O 1
ATOM 1677 N N . TYR A 1 210 ? -27.448 1.411 33.465 1.00 71.44 210 TYR A N 1
ATOM 1678 C CA . TYR A 1 210 ? -26.926 1.643 34.811 1.00 71.44 210 TYR A CA 1
ATOM 1679 C C . TYR A 1 210 ? -27.184 3.076 35.291 1.00 71.44 210 TYR A C 1
ATOM 1681 O O . TYR A 1 210 ? -27.659 3.279 36.409 1.00 71.44 210 TYR A O 1
ATOM 1689 N N . SER A 1 211 ? -26.917 4.071 34.439 1.00 72.31 211 SER A N 1
ATOM 1690 C CA . SER A 1 211 ? -27.147 5.487 34.751 1.00 72.31 211 SER A CA 1
ATOM 1691 C C . SER A 1 211 ? -28.625 5.764 35.010 1.00 72.31 211 SER A C 1
ATOM 1693 O O . SER A 1 211 ? -28.950 6.394 36.011 1.00 72.31 211 SER A O 1
ATOM 1695 N N . ILE A 1 212 ? -29.522 5.223 34.177 1.00 77.31 212 ILE A N 1
ATOM 1696 C CA . ILE A 1 212 ? -30.973 5.307 34.380 1.00 77.31 212 ILE A CA 1
ATOM 1697 C C . ILE A 1 212 ? -31.335 4.705 35.737 1.00 77.31 212 ILE A C 1
ATOM 1699 O O . ILE A 1 212 ? -31.932 5.397 36.554 1.00 77.31 212 ILE A O 1
ATOM 1703 N N . THR A 1 213 ? -30.888 3.476 36.021 1.00 78.12 213 THR A N 1
ATOM 1704 C CA . THR A 1 213 ? -31.195 2.770 37.276 1.00 78.12 213 THR A CA 1
ATOM 1705 C C . THR A 1 213 ? -30.715 3.554 38.500 1.00 78.12 213 THR A C 1
ATOM 1707 O O . THR A 1 213 ? -31.471 3.713 39.464 1.00 78.12 213 THR A O 1
ATOM 1710 N N . SER A 1 214 ? -29.491 4.092 38.449 1.00 74.69 214 SER A N 1
ATOM 1711 C CA . SER A 1 214 ? -28.887 4.905 39.511 1.00 74.69 214 SER A CA 1
ATOM 1712 C C . SER A 1 214 ? -29.636 6.219 39.742 1.00 74.69 214 SER A C 1
ATOM 1714 O O . SER A 1 214 ? -29.880 6.591 40.891 1.00 74.69 214 SER A O 1
ATOM 1716 N N . ILE A 1 215 ? -30.047 6.901 38.670 1.00 75.88 215 ILE A N 1
ATOM 1717 C CA . ILE A 1 215 ? -30.850 8.127 38.739 1.00 75.88 215 ILE A CA 1
ATOM 1718 C C . ILE A 1 215 ? -32.215 7.818 39.360 1.00 75.88 215 ILE A C 1
ATOM 1720 O O . ILE A 1 215 ? -32.609 8.497 40.308 1.00 75.88 215 ILE A O 1
ATOM 1724 N N . THR A 1 216 ? -32.905 6.763 38.908 1.00 76.81 216 THR A N 1
ATOM 1725 C CA . THR A 1 216 ? -34.184 6.352 39.509 1.00 76.81 216 THR A CA 1
ATOM 1726 C C . THR A 1 216 ? -34.033 6.017 40.985 1.00 76.81 216 THR A C 1
ATOM 1728 O O . THR A 1 216 ? -34.814 6.507 41.788 1.00 76.81 216 THR A O 1
ATOM 1731 N N . THR A 1 217 ? -33.013 5.262 41.397 1.00 72.81 217 THR A N 1
ATOM 1732 C CA . THR A 1 217 ? -32.831 4.946 42.826 1.00 72.81 217 THR A CA 1
ATOM 1733 C C . THR A 1 217 ? -32.484 6.179 43.659 1.00 72.81 217 THR A C 1
ATOM 1735 O O . THR A 1 217 ? -33.005 6.322 44.760 1.00 72.81 217 THR A O 1
ATOM 1738 N N . ARG A 1 218 ? -31.662 7.105 43.150 1.00 74.62 218 ARG A N 1
ATOM 1739 C CA . ARG A 1 218 ? -31.277 8.320 43.891 1.00 74.62 218 ARG A CA 1
ATOM 1740 C C . ARG A 1 218 ? -32.364 9.389 43.963 1.00 74.62 218 ARG A C 1
ATOM 1742 O O . ARG A 1 218 ? -32.360 10.134 44.931 1.00 74.62 218 ARG A O 1
ATOM 1749 N N . LEU A 1 219 ? -33.258 9.494 42.980 1.00 74.56 219 LEU A N 1
ATOM 1750 C CA . LEU A 1 219 ? -34.346 10.483 42.990 1.00 74.56 219 LEU A CA 1
ATOM 1751 C C . LEU A 1 219 ? -35.651 9.910 43.543 1.00 74.56 219 LEU A C 1
ATOM 1753 O O . LEU A 1 219 ? -36.297 10.548 44.370 1.00 74.56 219 LEU A O 1
ATOM 1757 N N . VAL A 1 220 ? -36.039 8.704 43.120 1.00 69.88 220 VAL A N 1
ATOM 1758 C CA . VAL A 1 220 ? -37.352 8.132 43.451 1.00 69.88 220 VAL A CA 1
ATOM 1759 C C . VAL A 1 220 ? -37.405 7.675 44.902 1.00 69.88 220 VAL A C 1
ATOM 1761 O O . VAL A 1 220 ? -38.403 7.928 45.563 1.00 69.88 220 VAL A O 1
ATOM 1764 N N . VAL A 1 221 ? -36.343 7.069 45.443 1.00 70.88 221 VAL A N 1
ATOM 1765 C CA . VAL A 1 221 ? -36.341 6.603 46.843 1.00 70.88 221 VAL A CA 1
ATOM 1766 C C . VAL A 1 221 ? -36.529 7.756 47.839 1.00 70.88 221 VAL A C 1
ATOM 1768 O O . VAL A 1 221 ? -37.443 7.662 48.658 1.00 70.88 221 VAL A O 1
ATOM 1771 N N . PRO A 1 222 ? -35.764 8.866 47.785 1.00 73.06 222 PRO A N 1
ATOM 1772 C CA . PRO A 1 222 ? -36.014 9.987 48.685 1.00 73.06 222 PRO A CA 1
ATOM 1773 C C . PRO A 1 222 ? -37.340 10.694 48.398 1.00 73.06 222 PRO A C 1
ATOM 1775 O O . PRO A 1 222 ? -37.976 11.131 49.349 1.00 73.06 222 PRO A O 1
ATOM 1778 N N . LEU A 1 223 ? -37.815 10.762 47.147 1.00 72.75 223 LEU A N 1
ATOM 1779 C CA . LEU A 1 223 ? -39.145 11.312 46.857 1.00 72.75 223 LEU A CA 1
ATOM 1780 C C . LEU A 1 223 ? -40.263 10.465 47.471 1.00 72.75 223 LEU A C 1
ATOM 1782 O O . LEU A 1 223 ? -41.139 11.026 48.115 1.00 72.75 223 LEU A O 1
ATOM 1786 N N . VAL A 1 224 ? -40.211 9.136 47.350 1.00 72.56 224 VAL A N 1
ATOM 1787 C CA . VAL A 1 224 ? -41.167 8.212 47.985 1.00 72.56 224 VAL A CA 1
ATOM 1788 C C . VAL A 1 224 ? -41.078 8.301 49.509 1.00 72.56 224 VAL A C 1
ATOM 1790 O O . VAL A 1 224 ? -42.107 8.290 50.183 1.00 72.56 224 VAL A O 1
ATOM 1793 N N . PHE A 1 225 ? -39.874 8.450 50.063 1.00 73.31 225 PHE A N 1
ATOM 1794 C CA . PHE A 1 225 ? -39.670 8.631 51.500 1.00 73.31 225 PHE A CA 1
ATOM 1795 C C . PHE A 1 225 ? -40.257 9.962 52.000 1.00 73.31 225 PHE A C 1
ATOM 1797 O O . PHE A 1 225 ? -40.996 9.977 52.981 1.00 73.31 225 PHE A O 1
ATOM 1804 N N . ILE A 1 226 ? -40.018 11.068 51.287 1.00 80.44 226 ILE A N 1
ATOM 1805 C CA . ILE A 1 226 ? -40.604 12.386 51.577 1.00 80.44 226 ILE A CA 1
ATOM 1806 C C . ILE A 1 226 ? -42.131 12.335 51.442 1.00 80.44 226 ILE A C 1
ATOM 1808 O O . ILE A 1 226 ? -42.834 12.822 52.324 1.00 80.44 226 ILE A O 1
ATOM 1812 N N . PHE A 1 227 ? -42.661 11.696 50.397 1.00 77.38 227 PHE A N 1
ATOM 1813 C CA . PHE A 1 227 ? -44.104 11.530 50.203 1.00 77.38 227 PHE A CA 1
ATOM 1814 C C . PHE A 1 227 ? -44.732 10.714 51.341 1.00 77.38 227 PHE A C 1
ATOM 1816 O O . PHE A 1 227 ? -45.777 11.088 51.865 1.00 77.38 227 PHE A O 1
ATOM 1823 N N . SER A 1 228 ? -44.061 9.651 51.792 1.00 75.38 228 SER A N 1
ATOM 1824 C CA . SER A 1 228 ? -44.502 8.837 52.932 1.00 75.38 228 SER A CA 1
ATOM 1825 C C . SER A 1 228 ? -44.466 9.617 54.251 1.00 75.38 228 SER A C 1
ATOM 1827 O O . SER A 1 228 ? -45.337 9.425 55.091 1.00 75.38 228 SER A O 1
ATOM 1829 N N . ILE A 1 229 ? -43.515 10.540 54.437 1.00 79.19 229 ILE A N 1
ATOM 1830 C CA . ILE A 1 229 ? -43.472 11.428 55.612 1.00 79.19 229 ILE A CA 1
ATOM 1831 C C . ILE A 1 229 ? -44.595 12.472 55.568 1.00 79.19 229 ILE A C 1
ATOM 1833 O O . ILE A 1 229 ? -45.223 12.733 56.594 1.00 79.19 229 ILE A O 1
ATOM 1837 N N . ILE A 1 230 ? -44.853 13.065 54.398 1.00 81.19 230 ILE A N 1
ATOM 1838 C CA . ILE A 1 230 ? -45.866 14.118 54.226 1.00 81.19 230 ILE A CA 1
ATOM 1839 C C . ILE A 1 230 ? -47.284 13.544 54.340 1.00 81.19 230 ILE A C 1
ATOM 1841 O O . ILE A 1 230 ? -48.123 14.128 55.019 1.00 81.19 230 ILE A O 1
ATOM 1845 N N . PHE A 1 231 ? -47.550 12.393 53.721 1.00 78.81 231 PHE A N 1
ATOM 1846 C CA . PHE A 1 231 ? -48.895 11.812 53.648 1.00 78.81 231 PHE A CA 1
ATOM 1847 C C . PHE A 1 231 ? -49.146 10.678 54.658 1.00 78.81 231 PHE A C 1
ATOM 1849 O O . PHE A 1 231 ? -50.297 10.366 54.948 1.00 78.81 231 PHE A O 1
ATOM 1856 N N . GLY A 1 232 ? -48.107 10.076 55.245 1.00 67.00 232 GLY A N 1
ATOM 1857 C CA . GLY A 1 232 ? -48.235 8.944 56.174 1.00 67.00 232 GLY A CA 1
ATOM 1858 C C . GLY A 1 232 ? -48.545 9.307 57.631 1.00 67.00 232 GLY A C 1
ATOM 1859 O O . GLY A 1 232 ? -48.815 8.414 58.429 1.00 67.00 232 GLY A O 1
ATOM 1860 N N . ARG A 1 233 ? -48.555 10.592 58.016 1.00 57.31 233 ARG A N 1
ATOM 1861 C CA . ARG A 1 233 ? -48.851 11.023 59.403 1.00 57.31 233 ARG A CA 1
ATOM 1862 C C . ARG A 1 233 ? -50.343 11.065 59.779 1.00 57.31 233 ARG A C 1
ATOM 1864 O O . ARG A 1 233 ? -50.668 11.479 60.885 1.00 57.31 233 ARG A O 1
ATOM 1871 N N . GLY A 1 234 ? -51.249 10.621 58.907 1.00 55.22 234 GLY A N 1
ATOM 1872 C CA . GLY A 1 234 ? -52.700 10.748 59.112 1.00 55.22 234 GLY A CA 1
ATOM 1873 C C . GLY A 1 234 ? -53.419 9.614 59.858 1.00 55.22 234 GLY A C 1
ATOM 1874 O O . GLY A 1 234 ? -54.623 9.725 60.040 1.00 55.22 234 GLY A O 1
ATOM 1875 N N . SER A 1 235 ? -52.751 8.526 60.268 1.00 55.59 235 SER A N 1
ATOM 1876 C CA . SER A 1 235 ? -53.446 7.297 60.727 1.00 55.59 235 SER A CA 1
ATOM 1877 C C . SER A 1 235 ? -53.035 6.814 62.125 1.00 55.59 235 SER A C 1
ATOM 1879 O O . SER A 1 235 ? -52.769 5.634 62.322 1.00 55.59 235 SER A O 1
ATOM 1881 N N . ALA A 1 236 ? -52.966 7.720 63.101 1.00 52.94 236 ALA A N 1
ATOM 1882 C CA . ALA A 1 236 ? -52.859 7.365 64.520 1.00 52.94 236 ALA A CA 1
ATOM 1883 C C . ALA A 1 236 ? -53.907 8.138 65.332 1.00 52.94 236 ALA A C 1
ATOM 1885 O O . ALA A 1 236 ? -53.590 9.002 66.143 1.00 52.94 236 ALA A O 1
ATOM 1886 N N . VAL A 1 237 ? -55.175 7.847 65.057 1.00 53.22 237 VAL A N 1
ATOM 1887 C CA . VAL A 1 237 ? -56.298 8.098 65.960 1.00 53.22 237 VAL A CA 1
ATOM 1888 C C . VAL A 1 237 ? -57.133 6.833 65.881 1.00 53.22 237 VAL A C 1
ATOM 1890 O O . VAL A 1 237 ? -57.687 6.585 64.818 1.00 53.22 237 VAL A O 1
ATOM 1893 N N . TYR A 1 238 ? -57.072 6.002 66.921 1.00 45.38 238 TYR A N 1
ATOM 1894 C CA . TYR A 1 238 ? -58.138 5.196 67.539 1.00 45.38 238 TYR A CA 1
ATOM 1895 C C . TYR A 1 238 ? -57.509 4.220 68.534 1.00 45.38 238 TYR A C 1
ATOM 1897 O O . TYR A 1 238 ? -56.578 3.483 68.137 1.00 45.38 238 TYR A O 1
#

Sequence (238 aa):
MVFLDICCIPQKDPVAKLYGISKLAEYLRVSDKLLILWSPDYLDRLWCVYELAVFLRTHDEKDVVLVNLNHIKLCVSLMLLQFFSILTLCLQLYYKSTQNVYIGYLLGMVTSLLIGREAFTCSKEWQKFCSRVKRFNVREARCTSLADYYTLKQLISDMYGSEANFAAVVRCLWLGGGEAKSIPTWLFSGASLRMMCAPYIPLIVACTAYSITSITTRLVVPLVFIFSIIFGRGSAVY

pLDDT: mean 81.27, std 12.65, range [45.38, 96.94]

Organism: Perkinsus olseni (NCBI:txid32597)